Protein AF-X7YKQ8-F1 (afdb_monomer_lite)

Sequence (203 aa):
MLSGGPGSRNRGAPAHRHRRPPRLSRYSIAHAQTRAVDPTVAGRWSALPAPEPDSTLRAHHQAELLLNRHGVLTKGAAAAEGVPGGFATLYKVLTAFEDAGRCQRGYFVESLGGAQFAVASTVDRLRSYLDDVDPERPAYNAVVLAAADPANPYGAALPWPSVGDEGPPGRAVRRGVGRAGGRRTGVVCGARRAIAADFHRRP

Foldseek 3Di:
DDDDDDDDDDDDDDDDPDPDPDPPPPPPPPPPPPPPDDPVRVDDDDDDPDPDPDPVVVLLVVLVVQQVLAQKDAQLQQVVVVPVVGVVSNVVNLVVCCVVLQWPWDCWAPPLDDIIIHGPVSSVVSVVLVVPQDVVDFDWDKDKDWPPPSSDCDPRRHDDDDDDPPDDPDDDQDDDPDPDPDTRIDIDGDGSDTDDDDDPPDD

InterPro domains:
  IPR055367 Large helicase-related protein, winged-helix domain 4 [PF23234] (53-134)

pLDDT: mean 70.79, std 22.09, range [27.47, 96.94]

Structure (mmCIF, N/CA/C/O backbone):
data_AF-X7YKQ8-F1
#
_entry.id   AF-X7YKQ8-F1
#
loop_
_atom_site.group_PDB
_atom_site.id
_atom_site.type_symbol
_atom_site.label_atom_id
_atom_site.label_alt_id
_atom_site.label_comp_id
_atom_site.label_asym_id
_atom_site.label_entity_id
_atom_site.label_seq_id
_atom_site.pdbx_PDB_ins_code
_atom_site.Cartn_x
_atom_site.Cartn_y
_atom_site.Cartn_z
_atom_site.occupancy
_atom_site.B_iso_or_equiv
_atom_site.auth_seq_id
_atom_site.auth_comp_id
_atom_site.auth_asym_id
_atom_site.auth_atom_id
_atom_site.pdbx_PDB_model_num
ATOM 1 N N . MET A 1 1 ? -6.970 48.366 -88.648 1.00 35.78 1 MET A N 1
ATOM 2 C CA . MET A 1 1 ? -7.578 49.689 -88.405 1.00 35.78 1 MET A CA 1
ATOM 3 C C . MET A 1 1 ? -8.715 49.544 -87.399 1.00 35.78 1 MET A C 1
ATOM 5 O O . MET A 1 1 ? -9.540 48.666 -87.588 1.00 35.78 1 MET A O 1
ATOM 9 N N . LEU A 1 2 ? -8.704 50.416 -86.381 1.00 39.28 2 LEU A N 1
ATOM 10 C CA . LEU A 1 2 ? -9.848 51.028 -85.676 1.00 39.28 2 LEU A CA 1
ATOM 11 C C . LEU A 1 2 ? -10.758 50.173 -84.755 1.00 39.28 2 LEU A C 1
ATOM 13 O O . LEU A 1 2 ? -11.720 49.552 -85.181 1.00 39.28 2 LEU A O 1
ATOM 17 N N . SER A 1 3 ? -10.432 50.232 -83.455 1.00 41.06 3 SER A N 1
ATOM 18 C CA . SER A 1 3 ? -11.253 50.735 -82.326 1.00 41.06 3 SER A CA 1
ATOM 19 C C . SER A 1 3 ? -12.794 50.690 -82.366 1.00 41.06 3 SER A C 1
ATOM 21 O O . SER A 1 3 ? -13.410 51.274 -83.251 1.00 41.06 3 SER A O 1
ATOM 23 N N . GLY A 1 4 ? -13.395 50.227 -81.257 1.00 35.72 4 GLY A N 1
ATOM 24 C CA . GLY A 1 4 ? -14.756 50.604 -80.841 1.00 35.72 4 GLY A CA 1
ATOM 25 C C . GLY A 1 4 ? -15.298 49.806 -79.641 1.00 35.72 4 GLY A C 1
ATOM 26 O O . GLY A 1 4 ? -15.738 48.675 -79.808 1.00 35.72 4 GLY A O 1
ATOM 27 N N . GLY A 1 5 ? -15.288 50.388 -78.434 1.00 39.28 5 GLY A N 1
ATOM 28 C CA . GLY A 1 5 ? -16.267 50.059 -77.370 1.00 39.28 5 GLY A CA 1
ATOM 29 C C . GLY A 1 5 ? -17.489 50.997 -77.473 1.00 39.28 5 GLY A C 1
ATOM 30 O O . GLY A 1 5 ? -17.569 51.709 -78.474 1.00 39.28 5 GLY A O 1
ATOM 31 N N . PRO A 1 6 ? -18.375 51.160 -76.460 1.00 53.5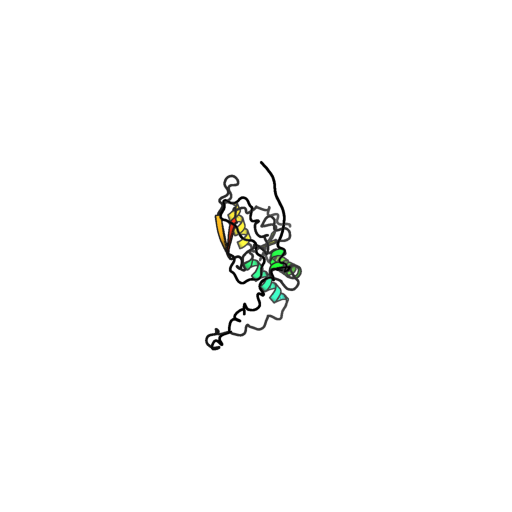9 6 PRO A N 1
ATOM 32 C CA . PRO A 1 6 ? -18.669 50.363 -75.257 1.00 53.59 6 PRO A CA 1
ATOM 33 C C . PRO A 1 6 ? -20.198 50.118 -75.019 1.00 53.59 6 PRO A C 1
ATOM 35 O O . PRO A 1 6 ? -21.051 50.667 -75.707 1.00 53.59 6 PRO A O 1
ATOM 38 N N . GLY A 1 7 ? -20.540 49.374 -73.952 1.00 38.16 7 GLY A N 1
ATOM 39 C CA . GLY A 1 7 ? -21.855 49.394 -73.267 1.00 38.16 7 GLY A CA 1
ATOM 40 C C . GLY A 1 7 ? -22.965 48.532 -73.895 1.00 38.16 7 GLY A C 1
ATOM 41 O O . GLY A 1 7 ? -23.006 48.308 -75.090 1.00 38.16 7 GLY A O 1
ATOM 42 N N . SER A 1 8 ? -23.944 47.979 -73.184 1.00 51.09 8 SER A N 1
ATOM 43 C CA . SER A 1 8 ? -24.262 47.882 -71.761 1.00 51.09 8 SER A CA 1
ATOM 44 C C . SER A 1 8 ? -25.188 46.660 -71.600 1.00 51.09 8 SER A C 1
ATOM 46 O O . SER A 1 8 ? -25.848 46.258 -72.563 1.00 51.09 8 SER A O 1
ATOM 48 N N . ARG A 1 9 ? -25.283 46.085 -70.396 1.00 51.47 9 ARG A N 1
ATOM 49 C CA . ARG A 1 9 ? -26.579 45.706 -69.801 1.00 51.47 9 ARG A CA 1
ATOM 50 C C . ARG A 1 9 ? -26.395 45.278 -68.350 1.00 51.47 9 ARG A C 1
ATOM 52 O O . ARG A 1 9 ? -25.907 44.198 -68.039 1.00 51.47 9 ARG A O 1
ATOM 59 N N . ASN A 1 10 ? -26.823 46.183 -67.485 1.00 53.06 10 ASN A N 1
ATOM 60 C CA . ASN A 1 10 ? -27.012 45.992 -66.061 1.00 53.06 10 ASN A CA 1
ATOM 61 C C . ASN A 1 10 ? -28.176 45.002 -65.836 1.00 53.06 10 ASN A C 1
ATOM 63 O O . ASN A 1 10 ? -29.254 45.188 -66.402 1.00 53.06 10 ASN A O 1
ATOM 67 N N . ARG A 1 11 ? -27.984 43.968 -65.012 1.00 52.56 11 ARG A N 1
ATOM 68 C CA . ARG A 1 11 ? -29.080 43.227 -64.366 1.00 52.56 11 ARG A CA 1
ATOM 69 C C . ARG A 1 11 ? -28.640 42.883 -62.949 1.00 52.56 11 ARG A C 1
ATOM 71 O O . ARG A 1 11 ? -27.651 42.186 -62.753 1.00 52.56 11 ARG A O 1
ATOM 78 N N . GLY A 1 12 ? -29.342 43.469 -61.988 1.00 44.84 12 GLY A N 1
ATOM 79 C CA . GLY A 1 12 ? -28.988 43.433 -60.580 1.00 44.84 12 GLY A CA 1
ATOM 80 C C . GLY A 1 12 ? -29.431 42.179 -59.824 1.00 44.84 12 GLY A C 1
ATOM 81 O O . GLY A 1 12 ? -30.322 41.453 -60.256 1.00 44.84 12 GLY A O 1
ATOM 82 N N . ALA A 1 13 ? -28.831 42.090 -58.631 1.00 51.34 13 ALA A N 1
ATOM 83 C CA . ALA A 1 13 ? -29.263 41.439 -57.386 1.00 51.34 13 ALA A CA 1
ATOM 84 C C . ALA A 1 13 ? -29.263 39.889 -57.314 1.00 51.34 13 ALA A C 1
ATOM 86 O O . ALA A 1 13 ? -29.480 39.235 -58.328 1.00 51.34 13 ALA A O 1
ATOM 87 N N . PRO A 1 14 ? -29.097 39.264 -56.118 1.00 48.84 14 PRO A N 1
ATOM 88 C CA . PRO A 1 14 ? -28.922 39.835 -54.780 1.00 48.84 14 PRO A CA 1
ATOM 89 C C . PRO A 1 14 ? -27.713 39.299 -53.973 1.00 48.84 14 PRO A C 1
ATOM 91 O O . PRO A 1 14 ? -26.975 38.391 -54.346 1.00 48.84 14 PRO A O 1
ATOM 94 N N . ALA A 1 15 ? -27.585 39.944 -52.819 1.00 52.06 15 ALA A N 1
ATOM 95 C CA . ALA A 1 15 ? -26.668 39.817 -51.703 1.00 52.06 15 ALA A CA 1
ATOM 96 C C . ALA A 1 15 ? -26.533 38.435 -51.017 1.00 52.06 15 ALA A C 1
ATOM 98 O O . ALA A 1 15 ? -27.449 37.619 -50.993 1.00 52.06 15 ALA A O 1
ATOM 99 N N . HIS A 1 16 ? -25.379 38.273 -50.353 1.00 56.31 16 HIS A N 1
ATOM 100 C CA . HIS A 1 16 ? -25.125 37.470 -49.148 1.00 56.31 16 HIS A CA 1
ATOM 101 C C . HIS A 1 16 ? -25.719 36.052 -49.089 1.00 56.31 16 HIS A C 1
ATOM 103 O O . HIS A 1 16 ? -26.761 35.805 -48.484 1.00 56.31 16 HIS A O 1
ATOM 109 N N . ARG A 1 17 ? -24.946 35.057 -49.543 1.00 52.38 17 ARG A N 1
ATOM 110 C CA . ARG A 1 17 ? -25.162 33.660 -49.138 1.00 52.38 17 ARG A CA 1
ATOM 111 C C . ARG A 1 17 ? -24.353 33.354 -47.876 1.00 52.38 17 ARG A C 1
ATOM 113 O O . ARG A 1 17 ? -23.301 32.723 -47.937 1.00 52.38 17 ARG A O 1
ATOM 120 N N . HIS A 1 18 ? -24.849 33.798 -46.719 1.00 62.59 18 HIS A N 1
ATOM 121 C CA . HIS A 1 18 ? -24.374 33.286 -45.432 1.00 62.59 18 HIS A CA 1
ATOM 122 C C . HIS A 1 18 ? -24.611 31.770 -45.396 1.00 62.59 18 HIS A C 1
ATOM 124 O O . HIS A 1 18 ? -25.751 31.305 -45.334 1.00 62.59 18 HIS A O 1
ATOM 130 N N . ARG A 1 19 ? -23.530 30.984 -45.450 1.00 60.62 19 ARG A N 1
ATOM 131 C CA . ARG A 1 19 ? -23.579 29.547 -45.166 1.00 60.62 19 ARG A CA 1
ATOM 132 C C . ARG A 1 19 ? -23.951 29.375 -43.698 1.00 60.62 19 ARG A C 1
ATOM 134 O O . ARG A 1 19 ? -23.121 29.529 -42.809 1.00 60.62 19 ARG A O 1
ATOM 141 N N . ARG A 1 20 ? -25.224 29.086 -43.448 1.00 62.28 20 ARG A N 1
ATOM 142 C CA . ARG A 1 20 ? -25.717 28.722 -42.122 1.00 62.28 20 ARG A CA 1
ATOM 143 C C . ARG A 1 20 ? -25.137 27.345 -41.763 1.00 62.28 20 ARG A C 1
ATOM 145 O O . ARG A 1 20 ? -25.277 26.431 -42.579 1.00 62.28 20 ARG A O 1
ATOM 152 N N . PRO A 1 21 ? -24.491 27.169 -40.598 1.00 61.88 21 PRO A N 1
ATOM 153 C CA . PRO A 1 21 ? -23.992 25.861 -40.196 1.00 61.88 21 PRO A CA 1
ATOM 154 C C . PRO A 1 21 ? -25.164 24.875 -40.047 1.00 61.88 21 PRO A C 1
ATOM 156 O O . PRO A 1 21 ? -26.260 25.283 -39.638 1.00 61.88 21 PRO A O 1
ATOM 159 N N . PRO A 1 22 ? -24.973 23.592 -40.404 1.00 61.00 22 PRO A N 1
ATOM 160 C CA . PRO A 1 22 ? -26.030 22.596 -40.327 1.00 61.00 22 PRO A CA 1
ATOM 161 C C . PRO A 1 22 ? -26.495 22.446 -38.876 1.00 61.00 22 PRO A C 1
ATOM 163 O O . PRO A 1 22 ? -25.702 22.216 -37.965 1.00 61.00 22 PRO A O 1
ATOM 166 N N . ARG A 1 23 ? -27.805 22.588 -38.649 1.00 61.34 23 ARG A N 1
ATOM 167 C CA . ARG A 1 23 ? -28.415 22.346 -37.339 1.00 61.34 23 ARG A CA 1
ATOM 168 C C . ARG A 1 23 ? -28.378 20.844 -37.053 1.00 61.34 23 ARG A C 1
ATOM 170 O O . ARG A 1 23 ? -29.202 20.102 -37.583 1.00 61.34 23 ARG A O 1
ATOM 177 N N . LEU A 1 24 ? -27.469 20.410 -36.182 1.00 61.72 24 LEU A N 1
ATOM 178 C CA . LEU A 1 24 ? -27.440 19.066 -35.589 1.00 61.72 24 LEU A CA 1
ATOM 179 C C . LEU A 1 24 ? -28.599 18.892 -34.586 1.00 61.72 24 LEU A C 1
ATOM 181 O O . LEU A 1 24 ? -28.389 18.651 -33.407 1.00 61.72 24 LEU A O 1
ATOM 185 N N . SER A 1 25 ? -29.843 19.069 -35.034 1.00 59.59 25 SER A N 1
ATOM 186 C CA . SER A 1 25 ? -31.029 19.021 -34.165 1.00 59.59 25 SER A CA 1
ATOM 187 C C . SER A 1 25 ? -31.706 17.646 -34.135 1.00 59.59 25 SER A C 1
ATOM 189 O O . SER A 1 25 ? -32.737 17.503 -33.484 1.00 59.59 25 SER A O 1
ATOM 191 N N . ARG A 1 26 ? -31.190 16.641 -34.856 1.00 57.75 26 ARG A N 1
ATOM 192 C CA . ARG A 1 26 ? -31.836 15.319 -34.964 1.00 57.75 26 ARG A CA 1
ATOM 193 C C . ARG A 1 26 ? -30.873 14.132 -34.941 1.00 57.75 26 ARG A C 1
ATOM 195 O O . ARG A 1 26 ? -31.155 13.104 -35.538 1.00 57.75 26 ARG A O 1
ATOM 202 N N . TYR A 1 27 ? -29.773 14.237 -34.203 1.00 53.88 27 TYR A N 1
ATOM 203 C CA . TYR A 1 27 ? -29.231 13.028 -33.588 1.00 53.88 27 TYR A CA 1
ATOM 204 C C . TYR A 1 27 ? -29.980 12.837 -32.273 1.00 53.88 27 TYR A C 1
ATOM 206 O O . TYR A 1 27 ? -29.561 13.328 -31.228 1.00 53.88 27 TYR A O 1
ATOM 214 N N . SER A 1 28 ? -31.135 12.168 -32.333 1.00 62.72 28 SER A N 1
ATOM 215 C CA . SER A 1 28 ? -31.664 11.532 -31.134 1.00 62.72 28 SER A CA 1
ATOM 216 C C . SER A 1 28 ? -30.630 10.489 -30.740 1.00 62.72 28 SER A C 1
ATOM 218 O O . SER A 1 28 ? -30.487 9.469 -31.417 1.00 62.72 28 SER A O 1
ATOM 220 N N . ILE A 1 29 ? -29.865 10.758 -29.684 1.00 61.62 29 ILE A N 1
ATOM 221 C CA . ILE A 1 29 ? -29.160 9.696 -28.979 1.00 61.62 29 ILE A CA 1
ATOM 222 C C . ILE A 1 29 ? -30.268 8.728 -28.596 1.00 61.62 29 ILE A C 1
ATOM 224 O O . ILE A 1 29 ? -31.123 9.083 -27.781 1.00 61.62 29 ILE A O 1
ATOM 228 N N . ALA A 1 30 ? -30.312 7.568 -29.256 1.00 63.28 30 ALA A N 1
ATOM 229 C CA . ALA A 1 30 ? -31.160 6.477 -28.830 1.00 63.28 30 ALA A CA 1
ATOM 230 C C . ALA A 1 30 ? -30.821 6.274 -27.356 1.00 63.28 30 ALA A C 1
ATOM 232 O O . ALA A 1 30 ? -29.722 5.829 -27.022 1.00 63.28 30 ALA A O 1
ATOM 233 N N . HIS A 1 31 ? -31.708 6.727 -26.470 1.00 61.06 31 HIS A N 1
ATOM 234 C CA . HIS A 1 31 ? -31.600 6.363 -25.075 1.00 61.06 31 HIS A CA 1
ATOM 235 C C . HIS A 1 31 ? -31.614 4.848 -25.090 1.00 61.06 31 HIS A C 1
ATOM 237 O O . HIS A 1 31 ? -32.515 4.258 -25.693 1.00 61.06 31 HIS A O 1
ATOM 243 N N . ALA A 1 32 ? -30.572 4.239 -24.524 1.00 62.78 32 ALA A N 1
ATOM 244 C CA . ALA A 1 32 ? -30.565 2.810 -24.307 1.00 62.78 32 ALA A CA 1
ATOM 245 C C . ALA A 1 32 ? -31.875 2.503 -23.586 1.00 62.78 32 ALA A C 1
ATOM 247 O O . ALA A 1 32 ? -32.081 2.934 -22.453 1.00 62.78 32 ALA A O 1
ATOM 248 N N . GLN A 1 33 ? -32.807 1.875 -24.298 1.00 62.97 33 GLN A N 1
ATOM 249 C CA . GLN A 1 33 ? -34.041 1.425 -23.696 1.00 62.97 33 GLN A CA 1
ATOM 250 C C . GLN A 1 33 ? -33.585 0.367 -22.705 1.00 62.97 33 GLN A C 1
ATOM 252 O O . GLN A 1 33 ? -33.122 -0.697 -23.118 1.00 62.97 33 GLN A O 1
ATOM 257 N N . THR A 1 34 ? -33.598 0.702 -21.415 1.00 64.06 34 THR A N 1
ATOM 258 C CA . THR A 1 34 ? -33.315 -0.252 -20.351 1.00 64.06 34 THR A CA 1
ATOM 259 C C . THR A 1 34 ? -34.368 -1.334 -20.486 1.00 64.06 34 THR A C 1
ATOM 261 O O . THR A 1 34 ? -35.510 -1.164 -20.063 1.00 64.06 34 THR A O 1
ATOM 264 N N . ARG A 1 35 ? -34.021 -2.419 -21.181 1.00 64.75 35 ARG A N 1
ATOM 265 C CA . ARG A 1 35 ? -34.888 -3.580 -21.284 1.00 64.75 35 ARG A CA 1
ATOM 266 C C . ARG A 1 35 ? -35.077 -4.044 -19.850 1.00 64.75 35 ARG A C 1
ATOM 268 O O . ARG A 1 35 ? -34.083 -4.318 -19.182 1.00 64.75 35 ARG A O 1
ATOM 275 N N . ALA A 1 36 ? -36.314 -4.048 -19.366 1.00 67.56 36 ALA A N 1
ATOM 276 C CA . ALA A 1 36 ? -36.618 -4.627 -18.070 1.00 67.56 36 ALA A CA 1
ATOM 277 C C . ALA A 1 36 ? -36.194 -6.098 -18.144 1.00 67.56 36 ALA A C 1
ATOM 279 O O . ALA A 1 36 ? -36.805 -6.899 -18.851 1.00 67.56 36 ALA A O 1
ATOM 280 N N . VAL A 1 37 ? -35.057 -6.407 -17.530 1.00 69.81 37 VAL A N 1
ATOM 281 C CA . VAL A 1 37 ? -34.573 -7.772 -17.389 1.00 69.81 37 VAL A CA 1
ATOM 282 C C . VAL A 1 37 ? -35.334 -8.349 -16.209 1.00 69.81 37 VAL A C 1
ATOM 284 O O . VAL A 1 37 ? -35.457 -7.683 -15.180 1.00 69.81 37 VAL A O 1
ATOM 287 N N . ASP A 1 38 ? -35.871 -9.555 -16.373 1.00 67.94 38 ASP A N 1
ATOM 288 C CA . ASP A 1 38 ? -36.478 -10.295 -15.272 1.00 67.94 38 ASP A CA 1
ATOM 289 C C . ASP A 1 38 ? -35.510 -10.258 -14.069 1.00 67.94 38 ASP A C 1
ATOM 291 O O . ASP A 1 38 ? -34.323 -10.553 -14.248 1.00 67.94 38 ASP A O 1
ATOM 295 N N . PRO A 1 39 ? -35.944 -9.851 -12.862 1.00 65.75 39 PRO A N 1
ATOM 296 C CA . PRO A 1 39 ? -35.063 -9.752 -11.699 1.00 65.75 39 PRO A CA 1
ATOM 297 C C . PRO A 1 39 ? -34.376 -11.085 -11.361 1.00 65.75 39 PRO A C 1
ATOM 299 O O . PRO A 1 39 ? -33.321 -11.083 -10.732 1.00 65.75 39 PRO A O 1
ATOM 302 N N . THR A 1 40 ? -34.914 -12.217 -11.829 1.00 68.19 40 THR A N 1
ATOM 303 C CA . THR A 1 40 ? -34.265 -13.533 -11.735 1.00 68.19 40 THR A CA 1
ATOM 304 C C . THR A 1 40 ? -33.085 -13.708 -12.705 1.00 68.19 40 THR A C 1
ATOM 306 O O . THR A 1 40 ? -32.174 -14.485 -12.422 1.00 68.19 40 THR A O 1
ATOM 309 N N . VAL A 1 41 ? -33.055 -12.949 -13.807 1.00 67.75 41 VAL A N 1
ATOM 310 C CA . VAL A 1 41 ? -31.990 -12.909 -14.829 1.00 67.75 41 VAL A CA 1
ATOM 311 C C . VAL A 1 41 ? -30.973 -11.783 -14.556 1.00 67.75 41 VAL A C 1
ATOM 313 O O . VAL A 1 41 ? -29.840 -11.851 -15.026 1.00 67.75 41 VAL A O 1
ATOM 316 N N . ALA A 1 42 ? -31.315 -10.784 -13.731 1.00 66.38 42 ALA A N 1
ATOM 317 C CA . ALA A 1 42 ? -30.442 -9.662 -13.344 1.00 66.38 42 ALA A CA 1
ATOM 318 C C . ALA A 1 42 ? -29.274 -10.033 -12.391 1.00 66.38 42 ALA A C 1
ATOM 320 O O . ALA A 1 42 ? -28.531 -9.154 -11.946 1.00 66.38 42 ALA A O 1
ATOM 321 N N . GLY A 1 43 ? -29.086 -11.325 -12.102 1.00 69.88 43 GLY A N 1
ATOM 322 C CA . GLY A 1 43 ? -28.121 -11.837 -11.130 1.00 69.88 43 GLY A CA 1
ATOM 323 C C . GLY A 1 43 ? -28.690 -11.853 -9.708 1.00 69.88 43 GLY A C 1
ATOM 324 O O . GLY A 1 43 ? -29.515 -11.023 -9.335 1.00 69.88 43 GLY A O 1
ATOM 325 N N . ARG A 1 44 ? -28.267 -12.823 -8.891 1.00 78.62 44 ARG A N 1
ATOM 326 C CA . ARG A 1 44 ? -28.654 -12.894 -7.475 1.00 78.62 44 ARG A CA 1
ATOM 327 C C . ARG A 1 44 ? -27.794 -11.912 -6.685 1.00 78.62 44 ARG A C 1
ATOM 329 O O . ARG A 1 44 ? -26.665 -12.230 -6.326 1.00 78.62 44 ARG A O 1
ATOM 336 N N . TRP A 1 45 ? -28.320 -10.720 -6.442 1.00 80.38 45 TRP A N 1
ATOM 337 C CA . TRP A 1 45 ? -27.700 -9.751 -5.544 1.00 80.38 45 TRP A CA 1
ATOM 338 C C . TRP A 1 45 ? -28.034 -10.133 -4.104 1.00 80.38 45 TRP A C 1
ATOM 340 O O . TRP A 1 45 ? -29.204 -10.230 -3.740 1.00 80.38 45 TRP A O 1
ATOM 350 N N . SER A 1 46 ? -27.016 -10.370 -3.284 1.00 83.88 46 SER A N 1
ATOM 351 C CA . SER A 1 46 ? -27.168 -10.505 -1.836 1.00 83.88 46 SER A CA 1
ATOM 352 C C . SER A 1 46 ? -26.757 -9.207 -1.157 1.00 83.88 46 SER A C 1
ATOM 354 O O . SER A 1 46 ? -25.807 -8.550 -1.589 1.00 83.88 46 SER A O 1
ATOM 356 N N . ALA A 1 47 ? -27.440 -8.853 -0.070 1.00 90.00 47 ALA A N 1
ATOM 357 C CA . ALA A 1 47 ? -26.983 -7.771 0.789 1.00 90.00 47 ALA A CA 1
ATOM 358 C C . ALA A 1 47 ? -25.589 -8.106 1.345 1.00 90.00 47 ALA A C 1
ATOM 360 O O . ALA A 1 47 ? -25.334 -9.241 1.754 1.00 90.00 47 ALA A O 1
ATOM 361 N N . LEU A 1 48 ? -24.690 -7.121 1.340 1.00 91.69 48 LEU A N 1
ATOM 362 C CA . LEU A 1 48 ? -23.410 -7.249 2.027 1.00 91.69 48 LEU A CA 1
ATOM 363 C C . LEU A 1 48 ? -23.636 -7.209 3.547 1.00 91.69 48 LEU A C 1
ATOM 365 O O . LEU A 1 48 ? -24.597 -6.575 3.998 1.00 91.69 48 LEU A O 1
ATOM 369 N N . PRO A 1 49 ? -22.763 -7.854 4.341 1.00 91.88 49 PRO A N 1
ATOM 370 C CA . PRO A 1 49 ? -22.774 -7.704 5.790 1.00 91.88 49 PRO A CA 1
ATOM 371 C C . PRO A 1 49 ? -22.719 -6.232 6.207 1.00 91.88 49 PRO A C 1
ATOM 373 O O . PRO A 1 49 ? -22.181 -5.386 5.484 1.00 91.88 49 PRO A O 1
ATOM 376 N N . ALA A 1 50 ? -23.258 -5.932 7.390 1.00 93.00 50 ALA A N 1
ATOM 377 C CA . ALA A 1 50 ? -23.139 -4.599 7.961 1.00 93.00 50 ALA A CA 1
ATOM 378 C C . ALA A 1 50 ? -21.651 -4.212 8.085 1.00 93.00 50 ALA A C 1
ATOM 380 O O . ALA A 1 50 ? -20.827 -5.065 8.428 1.00 93.00 50 ALA A O 1
ATOM 381 N N . PRO A 1 51 ? -21.288 -2.952 7.793 1.00 89.12 51 PRO A N 1
ATOM 382 C CA . PRO A 1 51 ? -19.909 -2.505 7.910 1.00 89.12 51 PRO A CA 1
ATOM 383 C C . PRO A 1 51 ? -19.439 -2.598 9.365 1.00 89.12 51 PRO A C 1
ATOM 385 O O . PRO A 1 51 ? -20.173 -2.229 10.281 1.00 89.12 51 PRO A O 1
ATOM 388 N N . GLU A 1 52 ? -18.200 -3.050 9.557 1.00 93.06 52 GLU A N 1
ATOM 389 C CA . GLU A 1 52 ? -17.555 -3.148 10.871 1.00 93.06 52 GLU A CA 1
ATOM 390 C C . GLU A 1 52 ? -17.616 -1.793 11.599 1.00 93.06 52 GLU A C 1
ATOM 392 O O . GLU A 1 52 ? -17.127 -0.813 11.030 1.00 93.06 52 GLU A O 1
ATOM 397 N N . PRO A 1 53 ? -18.214 -1.675 12.802 1.00 91.50 53 PRO A N 1
ATOM 398 C CA . PRO A 1 53 ? -18.353 -0.396 13.496 1.00 91.50 53 PRO A CA 1
ATOM 399 C C . PRO A 1 53 ? -17.035 0.144 14.064 1.00 91.50 53 PRO A C 1
ATOM 401 O O . PRO A 1 53 ? -16.850 1.369 14.045 1.00 91.50 53 PRO A O 1
ATOM 404 N N . ASP A 1 54 ? -16.109 -0.714 14.512 1.00 92.75 54 ASP A N 1
ATOM 405 C CA . ASP A 1 54 ? -14.855 -0.258 15.116 1.00 92.75 54 ASP A CA 1
ATOM 406 C C . ASP A 1 54 ? -13.899 0.322 14.063 1.00 92.75 54 ASP A C 1
ATOM 408 O O . ASP A 1 54 ? -13.402 -0.349 13.155 1.00 92.75 54 ASP A O 1
ATOM 412 N N . SER A 1 55 ? -13.597 1.611 14.215 1.00 89.19 55 SER A N 1
ATOM 413 C CA . SER A 1 55 ? -12.652 2.327 13.360 1.00 89.19 55 SER A CA 1
ATOM 414 C C . SER A 1 55 ? -11.241 1.734 13.367 1.00 89.19 55 SER A C 1
ATOM 416 O O . SER A 1 55 ? -10.557 1.812 12.346 1.00 89.19 55 SER A O 1
ATOM 418 N N . THR A 1 56 ? -10.821 1.127 14.478 1.00 90.62 56 THR A N 1
ATOM 419 C CA . THR A 1 56 ? -9.482 0.556 14.642 1.00 90.62 56 THR A CA 1
ATOM 420 C C . THR A 1 56 ? -9.355 -0.732 13.843 1.00 90.62 56 THR A C 1
ATOM 422 O O . THR A 1 56 ? -8.439 -0.852 13.028 1.00 90.62 56 THR A O 1
ATOM 425 N N . LEU A 1 57 ? -10.314 -1.653 13.998 1.00 93.00 57 LEU A N 1
ATOM 426 C CA . LEU A 1 57 ? -10.390 -2.879 13.198 1.00 93.00 57 LEU A CA 1
ATOM 427 C C . LEU A 1 57 ? -10.520 -2.566 11.705 1.00 93.00 57 LEU A C 1
ATOM 429 O O . LEU A 1 57 ? -9.798 -3.140 10.890 1.00 93.00 57 LEU A O 1
ATOM 433 N N . ARG A 1 58 ? -11.355 -1.586 11.331 1.00 92.38 58 ARG A N 1
ATOM 434 C CA . ARG A 1 58 ? -11.435 -1.130 9.933 1.00 92.38 58 ARG A CA 1
ATOM 435 C C . ARG A 1 58 ? -10.087 -0.644 9.406 1.00 92.38 58 ARG A C 1
ATOM 437 O O . ARG A 1 58 ? -9.694 -1.034 8.311 1.00 92.38 58 ARG A O 1
ATOM 444 N N . ALA A 1 59 ? -9.379 0.202 10.155 1.00 92.25 59 ALA A N 1
ATOM 445 C CA . ALA A 1 59 ? -8.081 0.726 9.731 1.00 92.25 59 ALA A CA 1
ATOM 446 C C . ALA A 1 59 ? -7.017 -0.380 9.629 1.00 92.25 59 ALA A C 1
ATOM 448 O O . ALA A 1 59 ? -6.208 -0.359 8.702 1.00 92.25 59 ALA A O 1
ATOM 449 N N . HIS A 1 60 ? -7.057 -1.362 10.534 1.00 94.31 60 HIS A N 1
ATOM 450 C CA . HIS A 1 60 ? -6.211 -2.553 10.503 1.00 94.31 60 HIS A CA 1
ATOM 451 C C . HIS A 1 60 ? -6.420 -3.361 9.217 1.00 94.31 60 HIS A C 1
ATOM 453 O O . HIS A 1 60 ? -5.475 -3.560 8.453 1.00 94.31 60 HIS A O 1
ATOM 459 N N . HIS A 1 61 ? -7.664 -3.750 8.930 1.00 94.62 61 HIS A N 1
ATOM 460 C CA . HIS A 1 61 ? -8.001 -4.498 7.717 1.00 94.62 61 HIS A CA 1
ATOM 461 C C . HIS A 1 61 ? -7.718 -3.702 6.441 1.00 94.62 61 HIS A C 1
ATOM 463 O O . HIS A 1 61 ? -7.234 -4.258 5.456 1.00 94.62 61 HIS A O 1
ATOM 469 N N . GLN A 1 62 ? -7.955 -2.387 6.458 1.00 94.19 62 GLN A N 1
ATOM 470 C CA . GLN A 1 62 ? -7.621 -1.519 5.332 1.00 94.19 62 GLN A CA 1
ATOM 471 C C . GLN A 1 62 ? -6.109 -1.509 5.068 1.00 94.19 62 GLN A C 1
ATOM 473 O O . GLN A 1 62 ? -5.695 -1.595 3.914 1.00 94.19 62 GLN A O 1
ATOM 478 N N . ALA A 1 63 ? -5.277 -1.421 6.111 1.00 95.19 63 ALA A N 1
ATOM 479 C CA . ALA A 1 63 ? -3.823 -1.446 5.969 1.00 95.19 63 ALA A CA 1
ATOM 480 C C . ALA A 1 63 ? -3.332 -2.778 5.378 1.00 95.19 63 ALA A C 1
ATOM 482 O O . ALA A 1 63 ? -2.534 -2.770 4.441 1.00 95.19 63 ALA A O 1
ATOM 483 N N . GLU A 1 64 ? -3.848 -3.909 5.868 1.00 94.88 64 GLU A N 1
ATOM 484 C CA . GLU A 1 64 ? -3.534 -5.239 5.329 1.00 94.88 64 GLU A CA 1
ATOM 485 C C . GLU A 1 64 ? -3.924 -5.373 3.856 1.00 94.88 64 GLU A C 1
ATOM 487 O O . GLU A 1 64 ? -3.120 -5.815 3.033 1.00 94.88 64 GLU A O 1
ATOM 492 N N . LEU A 1 65 ? -5.145 -4.959 3.506 1.00 94.19 65 LEU A N 1
ATOM 493 C CA . LEU A 1 65 ? -5.643 -5.011 2.135 1.00 94.19 65 LEU A CA 1
ATOM 494 C C . LEU A 1 65 ? -4.753 -4.190 1.201 1.00 94.19 65 LEU A C 1
ATOM 496 O O . LEU A 1 65 ? -4.383 -4.662 0.126 1.00 94.19 65 LEU A O 1
ATOM 500 N N . LEU A 1 66 ? -4.377 -2.978 1.613 1.00 93.25 66 LEU A N 1
ATOM 501 C CA . LEU A 1 66 ? -3.547 -2.093 0.801 1.00 93.25 66 LEU A CA 1
ATOM 502 C C . LEU A 1 66 ? -2.112 -2.602 0.649 1.00 93.25 66 LEU A C 1
ATOM 504 O O . LEU A 1 66 ? -1.562 -2.502 -0.447 1.00 93.25 66 LEU A O 1
ATOM 508 N N . LEU A 1 67 ? -1.521 -3.180 1.697 1.00 93.88 67 LEU A N 1
ATOM 509 C CA . LEU A 1 67 ? -0.209 -3.828 1.608 1.00 93.88 67 LEU A CA 1
ATOM 510 C C . LEU A 1 67 ? -0.239 -5.010 0.632 1.00 93.88 67 LEU A C 1
ATOM 512 O O . LEU A 1 67 ? 0.626 -5.104 -0.233 1.00 93.88 67 LEU A O 1
ATOM 516 N N . ASN A 1 68 ? -1.264 -5.862 0.709 1.00 92.50 68 ASN A N 1
ATOM 517 C CA . ASN A 1 68 ? -1.410 -7.004 -0.195 1.00 92.50 68 ASN A CA 1
ATOM 518 C C . ASN A 1 68 ? -1.675 -6.581 -1.645 1.00 92.50 68 ASN A C 1
ATOM 520 O O . ASN A 1 68 ? -1.220 -7.245 -2.573 1.00 92.50 68 ASN A O 1
ATOM 524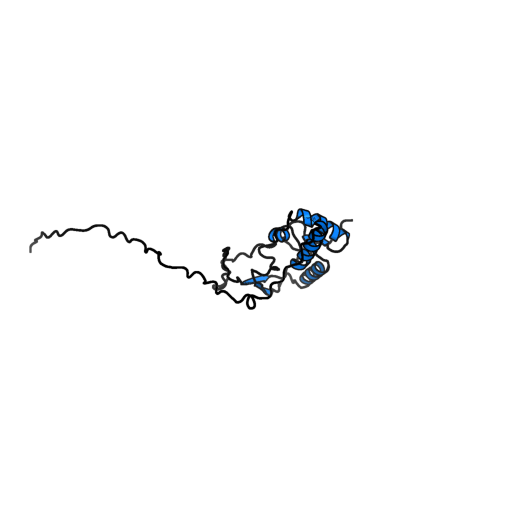 N N . ARG A 1 69 ? -2.408 -5.481 -1.850 1.00 91.19 69 ARG A N 1
ATOM 525 C CA . ARG A 1 69 ? -2.762 -4.995 -3.188 1.00 91.19 69 ARG A CA 1
ATOM 526 C C . ARG A 1 69 ? -1.610 -4.280 -3.887 1.00 91.19 69 ARG A C 1
ATOM 528 O O . ARG A 1 69 ? -1.384 -4.516 -5.069 1.00 91.19 69 ARG A O 1
ATOM 535 N N . HIS A 1 70 ? -0.922 -3.385 -3.180 1.00 90.44 70 HIS A N 1
ATOM 536 C CA . HIS A 1 70 ? 0.127 -2.540 -3.764 1.00 90.44 70 HIS A CA 1
ATOM 537 C C . HIS A 1 70 ? 1.524 -3.148 -3.638 1.00 90.44 70 HIS A C 1
ATOM 539 O O . HIS A 1 70 ? 2.431 -2.743 -4.361 1.00 90.44 70 HIS A O 1
ATOM 545 N N . GLY A 1 71 ? 1.726 -4.090 -2.711 1.00 92.56 71 GLY A N 1
ATOM 546 C CA . GLY A 1 71 ? 3.036 -4.619 -2.325 1.00 92.56 71 GLY A CA 1
ATOM 547 C C . GLY A 1 71 ? 3.859 -3.602 -1.528 1.00 92.56 71 GLY A C 1
ATOM 548 O O . GLY A 1 71 ? 4.248 -3.863 -0.391 1.00 92.56 71 GLY A O 1
ATOM 549 N N . VAL A 1 72 ? 4.086 -2.423 -2.114 1.00 93.75 72 VAL A N 1
ATOM 550 C CA . VAL A 1 72 ? 4.728 -1.265 -1.485 1.00 93.75 72 VAL A CA 1
ATOM 551 C C . VAL A 1 72 ? 3.697 -0.154 -1.307 1.00 93.75 72 VAL A C 1
ATOM 553 O O . VAL A 1 72 ? 3.262 0.490 -2.263 1.00 93.75 72 VAL A O 1
ATOM 556 N N . LEU A 1 73 ? 3.308 0.092 -0.061 1.00 93.81 73 LEU A N 1
ATOM 557 C CA . LEU A 1 73 ? 2.337 1.112 0.297 1.00 93.81 73 LEU A CA 1
ATOM 558 C C . LEU A 1 73 ? 3.023 2.462 0.526 1.00 93.81 73 LEU A C 1
ATOM 560 O O . LEU A 1 73 ? 3.924 2.594 1.354 1.00 93.81 73 LEU A O 1
ATOM 564 N N . THR A 1 74 ? 2.546 3.480 -0.187 1.00 92.75 74 THR A N 1
ATOM 565 C CA . THR A 1 74 ? 3.019 4.869 -0.104 1.00 92.75 74 THR A CA 1
ATOM 566 C C . THR A 1 74 ? 1.851 5.831 0.109 1.00 92.75 74 THR A C 1
ATOM 568 O O . THR A 1 74 ? 0.683 5.477 -0.083 1.00 92.75 74 THR A O 1
ATOM 571 N N . LYS A 1 75 ? 2.151 7.094 0.445 1.00 91.50 75 LYS A N 1
ATOM 572 C CA . LYS A 1 75 ? 1.132 8.153 0.551 1.00 91.50 75 LYS A CA 1
ATOM 573 C C . LYS A 1 75 ? 0.325 8.325 -0.744 1.00 91.50 75 LYS A C 1
ATOM 575 O O . LYS A 1 75 ? -0.883 8.530 -0.669 1.00 91.50 75 LYS A O 1
ATOM 580 N N .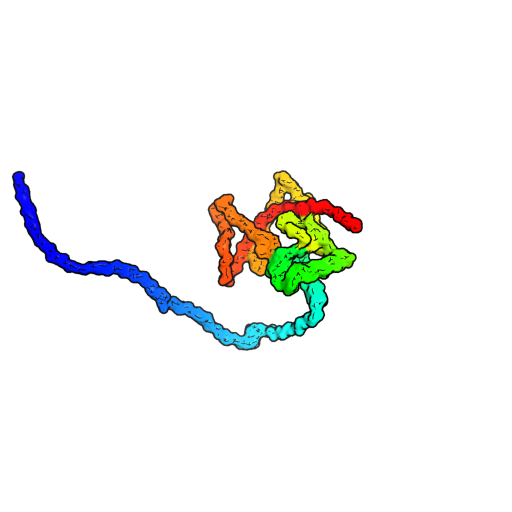 GLY A 1 76 ? 0.977 8.250 -1.909 1.00 88.94 76 GLY A N 1
ATOM 581 C CA . GLY A 1 76 ? 0.317 8.380 -3.215 1.00 88.94 76 GLY A CA 1
ATOM 582 C C . GLY A 1 76 ? -0.665 7.240 -3.482 1.00 88.94 76 GLY A C 1
ATOM 583 O O . GLY A 1 76 ? -1.823 7.491 -3.810 1.00 88.94 76 GLY A O 1
ATOM 584 N N . ALA A 1 77 ? -0.243 5.999 -3.215 1.00 88.19 77 ALA A N 1
ATOM 585 C CA . ALA A 1 77 ? -1.106 4.824 -3.321 1.00 88.19 77 ALA A CA 1
ATOM 586 C C . ALA A 1 77 ? -2.335 4.929 -2.401 1.00 88.19 77 ALA A C 1
ATOM 588 O O . ALA A 1 77 ? -3.458 4.725 -2.850 1.00 88.19 77 ALA A O 1
ATOM 589 N N . ALA A 1 78 ? -2.150 5.337 -1.140 1.00 90.69 78 ALA A N 1
ATOM 590 C CA . ALA A 1 78 ? -3.262 5.532 -0.207 1.00 90.69 78 ALA A CA 1
ATOM 591 C C . ALA A 1 78 ? -4.208 6.681 -0.613 1.00 90.69 78 ALA A C 1
ATOM 593 O O . ALA A 1 78 ? -5.410 6.612 -0.360 1.00 90.69 78 ALA A O 1
ATOM 594 N N . ALA A 1 79 ? -3.686 7.738 -1.244 1.00 89.38 79 ALA A N 1
ATOM 595 C CA . ALA A 1 79 ? -4.500 8.843 -1.746 1.00 89.38 79 ALA A CA 1
ATOM 596 C C . ALA A 1 79 ? -5.371 8.423 -2.940 1.00 89.38 79 ALA A C 1
ATOM 598 O O . ALA A 1 79 ? -6.535 8.812 -3.004 1.00 89.38 79 ALA A O 1
ATOM 599 N N . ALA A 1 80 ? -4.839 7.598 -3.848 1.00 86.94 80 ALA A N 1
ATOM 600 C CA . ALA A 1 80 ? -5.578 7.082 -5.003 1.00 86.94 80 ALA A CA 1
ATOM 601 C C . ALA A 1 80 ? -6.783 6.207 -4.606 1.00 86.94 80 ALA A C 1
ATOM 603 O O . ALA A 1 80 ? -7.775 6.156 -5.327 1.00 86.94 80 ALA A O 1
ATOM 604 N N . GLU A 1 81 ? -6.710 5.561 -3.443 1.00 88.56 81 GLU A N 1
ATOM 605 C CA . GLU A 1 81 ? -7.780 4.728 -2.872 1.00 88.56 81 GLU A CA 1
ATOM 606 C C . GLU A 1 81 ? -8.872 5.535 -2.171 1.00 88.56 81 GLU A C 1
ATOM 608 O O . GLU A 1 81 ? -9.930 5.001 -1.851 1.00 88.56 81 GLU A O 1
ATOM 613 N N . GLY A 1 82 ? -8.616 6.815 -1.884 1.00 89.19 82 GLY A N 1
ATOM 614 C CA . GLY A 1 82 ? -9.555 7.654 -1.145 1.00 89.19 82 GLY A CA 1
ATOM 615 C C . GLY A 1 82 ? -9.770 7.199 0.301 1.00 89.19 82 GLY A C 1
ATOM 616 O O . GLY A 1 82 ? -10.888 7.282 0.806 1.00 89.19 82 GLY A O 1
ATOM 617 N N . VAL A 1 83 ? -8.720 6.712 0.976 1.00 89.25 83 VAL A N 1
ATOM 618 C CA . VAL A 1 83 ? -8.822 6.228 2.364 1.00 89.25 83 VAL A CA 1
ATOM 619 C C . VAL A 1 83 ? -9.348 7.341 3.286 1.00 89.25 83 VAL A C 1
ATOM 621 O O . VAL A 1 83 ? -8.760 8.428 3.316 1.00 89.25 83 VAL A O 1
ATOM 624 N N . PRO A 1 84 ? -10.409 7.097 4.080 1.00 85.12 84 PRO A N 1
ATOM 625 C CA . PRO A 1 84 ? -10.927 8.077 5.033 1.00 85.12 84 PRO A CA 1
ATOM 626 C C . PRO A 1 84 ? -9.864 8.529 6.048 1.00 85.12 84 PRO A C 1
ATOM 628 O O . PRO A 1 84 ? -9.186 7.713 6.669 1.00 85.12 84 PRO A O 1
ATOM 631 N N . GLY A 1 85 ? -9.697 9.845 6.213 1.00 85.75 85 GLY A N 1
ATOM 632 C CA . GLY A 1 85 ? -8.624 10.425 7.042 1.00 85.75 85 GLY A CA 1
ATOM 633 C C . GLY A 1 85 ? -7.222 10.357 6.411 1.00 85.75 85 GLY A C 1
ATOM 634 O O . GLY A 1 85 ? -6.252 10.855 6.983 1.00 85.75 85 GLY A O 1
ATOM 635 N N . GLY A 1 86 ? -7.112 9.797 5.205 1.00 89.88 86 GLY A N 1
ATOM 636 C CA . GLY A 1 86 ? -5.897 9.756 4.406 1.00 89.88 86 GLY A CA 1
ATOM 637 C C . GLY A 1 86 ? -4.785 8.895 5.003 1.00 89.88 86 GLY A C 1
ATOM 638 O O . GLY A 1 86 ? -4.987 8.038 5.864 1.00 89.88 86 GLY A O 1
ATOM 639 N N . PHE A 1 87 ? -3.562 9.145 4.532 1.00 91.75 87 PHE A N 1
ATOM 640 C CA . PHE A 1 87 ? -2.390 8.363 4.925 1.00 91.75 87 PHE A CA 1
ATOM 641 C C . PHE A 1 87 ? -2.022 8.517 6.408 1.00 91.75 87 PHE A C 1
ATOM 643 O O . PHE A 1 87 ? -1.405 7.620 6.963 1.00 91.75 87 PHE A O 1
ATOM 650 N N . ALA A 1 88 ? -2.413 9.608 7.075 1.00 91.75 88 ALA A N 1
ATOM 651 C CA . ALA A 1 88 ? -2.092 9.830 8.487 1.00 91.75 88 ALA A CA 1
ATOM 652 C C . ALA A 1 88 ? -2.726 8.774 9.410 1.00 91.75 88 ALA A C 1
ATOM 654 O O . ALA A 1 88 ? -2.081 8.317 10.355 1.00 91.75 88 ALA A O 1
ATOM 655 N N . THR A 1 89 ? -3.961 8.355 9.115 1.00 90.44 89 THR A N 1
ATOM 656 C CA . THR A 1 89 ? -4.648 7.284 9.853 1.00 90.44 89 THR A CA 1
ATOM 657 C C . THR A 1 89 ? -3.924 5.954 9.675 1.00 90.44 89 THR A C 1
ATOM 659 O O . THR A 1 89 ? -3.643 5.266 10.654 1.00 90.44 89 THR A O 1
ATOM 662 N N . LEU A 1 90 ? -3.565 5.619 8.431 1.00 93.12 90 LEU A N 1
ATOM 663 C CA . LEU A 1 90 ? -2.846 4.384 8.121 1.00 93.12 90 LEU A CA 1
ATOM 664 C C . LEU A 1 90 ? -1.432 4.382 8.688 1.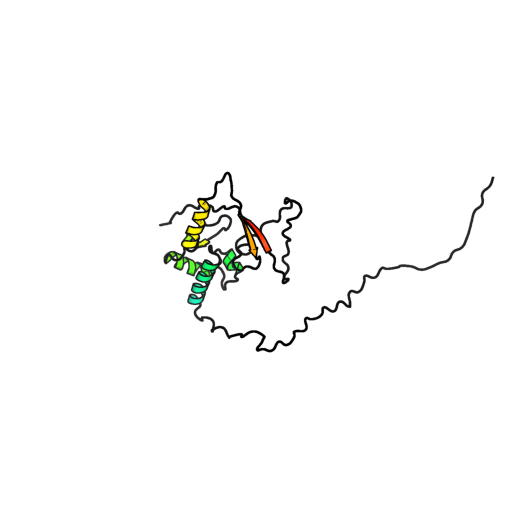00 93.12 90 LEU A C 1
ATOM 666 O O . LEU A 1 90 ? -0.974 3.347 9.145 1.00 93.12 90 LEU A O 1
ATOM 670 N N . TYR A 1 91 ? -0.756 5.528 8.705 1.00 94.31 91 TYR A N 1
ATOM 671 C CA . TYR A 1 91 ? 0.616 5.632 9.184 1.00 94.31 91 TYR A CA 1
ATOM 672 C C . TYR A 1 91 ? 0.762 5.112 10.618 1.00 94.31 91 TYR A C 1
ATOM 674 O O . TYR A 1 91 ? 1.668 4.334 10.883 1.00 94.31 91 TYR A O 1
ATOM 682 N N . LYS A 1 92 ? -0.167 5.458 11.522 1.00 93.69 92 LYS A N 1
ATOM 683 C CA . LYS A 1 92 ? -0.157 4.957 12.909 1.00 93.69 92 LYS A CA 1
ATOM 684 C C . LYS A 1 92 ? -0.274 3.431 12.978 1.00 93.69 92 LYS A C 1
ATOM 686 O O . LYS A 1 92 ? 0.439 2.794 13.744 1.00 93.69 92 LYS A O 1
ATOM 691 N N . VAL A 1 93 ? -1.162 2.854 12.168 1.00 95.31 93 VAL A N 1
ATOM 692 C CA . VAL A 1 93 ? -1.370 1.399 12.097 1.00 95.31 93 VAL A CA 1
ATOM 693 C C . VAL A 1 93 ? -0.147 0.705 11.497 1.00 95.31 93 VAL A C 1
ATOM 695 O O . VAL A 1 93 ? 0.285 -0.323 12.002 1.00 95.31 93 VAL A O 1
ATOM 698 N N . LEU A 1 94 ? 0.443 1.290 10.454 1.00 95.81 94 LEU A N 1
ATOM 699 C CA . LEU A 1 94 ? 1.633 0.764 9.791 1.00 95.81 94 LEU A CA 1
ATOM 700 C C . LEU A 1 94 ? 2.871 0.827 10.691 1.00 95.81 94 LEU A C 1
ATOM 702 O O . LEU A 1 94 ? 3.663 -0.106 10.669 1.00 95.81 94 LEU A O 1
ATOM 706 N N . THR A 1 95 ? 3.017 1.862 11.525 1.00 96.25 95 THR A N 1
ATOM 707 C CA . THR A 1 95 ? 4.045 1.882 12.578 1.00 96.25 95 THR A CA 1
ATOM 708 C C . THR A 1 95 ? 3.836 0.734 13.564 1.00 96.25 95 THR A C 1
ATOM 710 O O . THR A 1 95 ? 4.764 -0.017 13.820 1.00 96.25 95 THR A O 1
ATOM 713 N N . ALA A 1 96 ? 2.608 0.505 14.037 1.00 96.00 96 ALA A N 1
ATOM 714 C CA . ALA A 1 96 ? 2.343 -0.639 14.911 1.00 96.00 96 ALA A CA 1
ATOM 715 C C . ALA A 1 96 ? 2.599 -1.994 14.213 1.00 96.00 96 ALA A C 1
ATOM 717 O O . ALA A 1 96 ? 2.996 -2.964 14.854 1.00 96.00 96 ALA A O 1
ATOM 718 N N . PHE A 1 97 ? 2.391 -2.083 12.894 1.00 96.31 97 PHE A N 1
ATOM 719 C CA . PHE A 1 97 ? 2.721 -3.279 12.111 1.00 96.31 97 PHE A CA 1
ATOM 720 C C . PHE A 1 97 ? 4.228 -3.467 11.944 1.00 96.31 97 PHE A C 1
ATOM 722 O O . PHE A 1 97 ? 4.680 -4.609 11.911 1.00 96.31 97 PHE A O 1
ATOM 729 N N . GLU A 1 98 ? 4.989 -2.379 11.829 1.00 96.38 98 GLU A N 1
ATOM 730 C CA . GLU A 1 98 ? 6.454 -2.387 11.847 1.00 96.38 98 GLU A CA 1
ATOM 731 C C . GLU A 1 98 ? 6.965 -2.914 13.191 1.00 96.38 98 GLU A C 1
ATOM 733 O O . GLU A 1 98 ? 7.731 -3.876 13.207 1.00 96.38 98 GLU A O 1
ATOM 738 N N . ASP A 1 99 ? 6.455 -2.376 14.302 1.00 96.88 99 ASP A N 1
ATOM 739 C CA . ASP A 1 99 ? 6.824 -2.802 15.658 1.00 96.88 99 ASP A CA 1
ATOM 740 C C . ASP A 1 99 ? 6.488 -4.284 15.906 1.00 96.88 99 ASP A C 1
ATOM 742 O O . ASP A 1 99 ? 7.255 -5.016 16.530 1.00 96.88 99 ASP A O 1
ATOM 746 N N . ALA A 1 100 ? 5.364 -4.760 15.359 1.00 95.81 100 ALA A N 1
ATOM 747 C CA . ALA A 1 100 ? 4.958 -6.165 15.408 1.00 95.81 100 ALA A CA 1
ATOM 748 C C . ALA A 1 100 ? 5.679 -7.066 14.380 1.00 95.81 100 ALA A C 1
ATOM 750 O O . ALA A 1 100 ? 5.388 -8.260 14.301 1.00 95.81 100 ALA A O 1
ATOM 751 N N . GLY A 1 101 ? 6.572 -6.516 13.550 1.00 94.81 101 GLY A N 1
ATOM 752 C CA . GLY A 1 101 ? 7.324 -7.255 12.530 1.00 94.81 101 GLY A CA 1
ATOM 753 C C . GLY A 1 101 ? 6.503 -7.729 11.323 1.00 94.81 101 GLY A C 1
ATOM 754 O O . GLY A 1 101 ? 6.975 -8.558 10.547 1.00 94.81 101 GLY A O 1
ATOM 755 N N . ARG A 1 102 ? 5.278 -7.223 11.133 1.00 94.81 102 ARG A N 1
ATOM 756 C CA . ARG A 1 102 ? 4.384 -7.596 10.019 1.00 94.81 102 ARG A CA 1
ATOM 757 C C . ARG A 1 102 ? 4.743 -6.903 8.708 1.00 94.81 102 ARG A C 1
ATOM 759 O O . ARG A 1 102 ? 4.521 -7.454 7.630 1.00 94.81 102 ARG A O 1
ATOM 766 N N . CYS A 1 103 ? 5.280 -5.692 8.792 1.00 96.56 103 CYS A N 1
ATOM 767 C CA . CYS A 1 103 ? 5.798 -4.951 7.649 1.00 96.56 103 CYS A CA 1
ATOM 768 C C . CYS A 1 103 ? 7.124 -4.279 7.994 1.00 96.56 103 CYS A C 1
ATOM 770 O O . CYS A 1 103 ? 7.507 -4.183 9.154 1.00 96.56 103 CYS A O 1
ATOM 772 N N . GLN A 1 104 ? 7.821 -3.799 6.975 1.00 95.81 104 GLN A N 1
ATOM 773 C CA . GLN A 1 104 ? 9.060 -3.051 7.105 1.00 95.81 104 GLN A CA 1
ATOM 774 C C . GLN A 1 104 ? 8.883 -1.687 6.454 1.00 95.81 104 GLN A C 1
ATOM 776 O O . GLN A 1 104 ? 8.310 -1.579 5.365 1.00 95.81 104 GLN A O 1
ATOM 781 N N . ARG A 1 105 ? 9.389 -0.649 7.120 1.00 95.19 105 ARG A N 1
ATOM 782 C CA . ARG A 1 105 ? 9.477 0.696 6.561 1.00 95.19 105 ARG A CA 1
ATOM 783 C C . ARG A 1 105 ? 10.848 0.902 5.928 1.00 95.19 105 ARG A C 1
ATOM 785 O O . ARG A 1 105 ? 11.864 0.567 6.529 1.00 95.19 105 ARG A O 1
ATOM 792 N N . GLY A 1 106 ? 10.887 1.484 4.736 1.00 92.69 106 GLY A N 1
ATOM 793 C CA . GLY A 1 106 ? 12.144 1.725 4.035 1.00 92.69 106 GLY A CA 1
ATOM 794 C C . GLY A 1 106 ? 11.972 2.497 2.735 1.00 92.69 106 GLY A C 1
ATOM 795 O O . GLY A 1 106 ? 10.911 3.055 2.459 1.00 92.69 106 GLY A O 1
ATOM 796 N N . TYR A 1 107 ? 13.040 2.515 1.942 1.00 91.88 107 TYR A N 1
ATOM 797 C CA . TYR A 1 107 ? 13.047 3.022 0.574 1.00 91.88 107 TYR A CA 1
ATOM 798 C C . TYR A 1 107 ? 13.266 1.833 -0.357 1.00 91.88 107 TYR A C 1
ATOM 800 O O . TYR A 1 107 ? 14.393 1.392 -0.539 1.00 91.88 107 TYR A O 1
ATOM 808 N N . PHE A 1 108 ? 12.187 1.266 -0.888 1.00 90.62 108 PHE A N 1
ATOM 809 C CA . PHE A 1 108 ? 12.256 0.049 -1.702 1.00 90.62 108 PHE A CA 1
ATOM 810 C C . PHE A 1 108 ? 12.297 0.352 -3.197 1.00 90.62 108 PHE A C 1
ATOM 812 O O . PHE A 1 108 ? 12.905 -0.380 -3.970 1.00 90.62 108 PHE A O 1
ATOM 819 N N . VAL A 1 109 ? 11.624 1.428 -3.606 1.00 87.94 109 VAL A N 1
ATOM 820 C CA . VAL A 1 109 ? 11.524 1.840 -5.007 1.00 87.94 109 VAL A CA 1
ATOM 821 C C . VAL A 1 109 ? 12.012 3.275 -5.143 1.00 87.94 109 VAL A C 1
ATOM 823 O O . VAL A 1 109 ? 11.569 4.164 -4.411 1.00 87.94 109 VAL A O 1
ATOM 826 N N . GLU A 1 110 ? 12.912 3.500 -6.097 1.00 84.12 110 GLU A N 1
ATOM 827 C CA . GLU A 1 110 ? 13.372 4.835 -6.474 1.00 84.12 110 GLU A CA 1
ATOM 828 C C . GLU A 1 110 ? 12.206 5.681 -7.009 1.00 84.12 110 GLU A C 1
ATOM 830 O O . GLU A 1 110 ? 11.222 5.166 -7.535 1.00 84.12 110 GLU A O 1
ATOM 835 N N . SER A 1 111 ? 12.301 7.005 -6.882 1.00 82.38 111 SER A N 1
ATOM 836 C CA . SER A 1 111 ? 11.293 7.977 -7.340 1.00 82.38 111 SER A CA 1
ATOM 837 C C . SER A 1 111 ? 9.958 7.953 -6.580 1.00 82.38 111 SER A C 1
ATOM 839 O O . SER A 1 111 ? 9.228 8.944 -6.605 1.00 82.38 111 SER A O 1
ATOM 841 N N . LEU A 1 112 ? 9.655 6.894 -5.825 1.00 81.88 112 LEU A N 1
ATOM 842 C CA . LEU A 1 112 ? 8.578 6.873 -4.836 1.00 81.88 112 LEU A CA 1
ATOM 843 C C . LEU A 1 112 ? 9.065 7.540 -3.539 1.00 81.88 112 LEU A C 1
ATOM 845 O O . LEU A 1 112 ? 9.376 6.885 -2.553 1.00 81.88 112 LEU A O 1
ATOM 849 N N . GLY A 1 113 ? 9.196 8.867 -3.535 1.00 79.25 113 GLY A N 1
ATOM 850 C CA . GLY A 1 113 ? 9.623 9.601 -2.338 1.00 79.25 113 GLY A CA 1
ATOM 851 C C . GLY A 1 113 ? 8.705 9.389 -1.117 1.00 79.25 113 GLY A 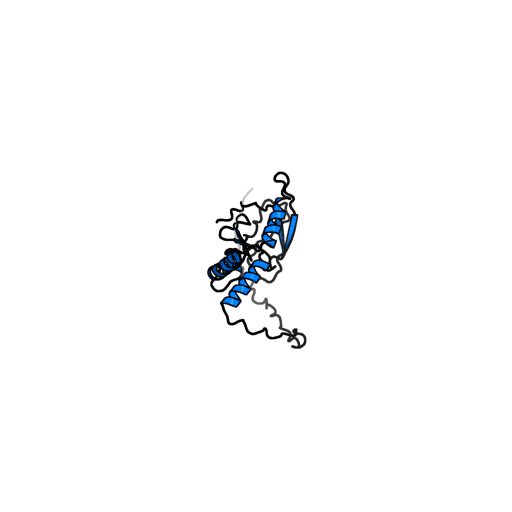C 1
ATOM 852 O O . GLY A 1 113 ? 7.528 9.046 -1.244 1.00 79.25 113 GLY A O 1
ATOM 853 N N . GLY A 1 114 ? 9.233 9.662 0.081 1.00 84.44 114 GLY A N 1
ATOM 854 C CA . GLY A 1 114 ? 8.499 9.567 1.350 1.00 84.44 114 GLY A CA 1
ATOM 855 C C . GLY A 1 114 ? 8.554 8.185 2.011 1.00 84.44 114 GLY A C 1
ATOM 856 O O . GLY A 1 114 ? 9.320 7.319 1.606 1.00 84.44 114 GLY A O 1
ATOM 857 N N . ALA A 1 115 ? 7.755 7.992 3.067 1.00 90.94 115 ALA A N 1
ATOM 858 C CA . ALA A 1 115 ? 7.701 6.721 3.787 1.00 90.94 115 ALA A CA 1
ATOM 859 C C . ALA A 1 115 ? 7.035 5.633 2.931 1.00 90.94 115 ALA A C 1
ATOM 861 O O . ALA A 1 115 ? 5.897 5.811 2.480 1.00 90.94 115 ALA A O 1
ATOM 862 N N . GLN A 1 116 ? 7.730 4.509 2.759 1.00 94.69 116 GLN A N 1
ATOM 863 C CA . GLN A 1 116 ? 7.208 3.317 2.100 1.00 94.69 116 GLN A CA 1
ATOM 864 C C . GLN A 1 116 ? 7.136 2.170 3.105 1.00 94.69 116 GLN A C 1
ATOM 866 O O . GLN A 1 116 ? 8.055 1.991 3.904 1.00 94.69 116 GLN A O 1
ATOM 871 N N . PHE A 1 117 ? 6.061 1.391 3.044 1.00 96.44 117 PHE A N 1
ATOM 872 C CA . PHE A 1 117 ? 5.871 0.198 3.864 1.00 96.44 117 PHE A CA 1
ATOM 873 C C . PHE A 1 117 ? 5.623 -1.005 2.965 1.00 96.44 117 PHE A C 1
ATOM 875 O O . PHE A 1 117 ? 4.831 -0.920 2.030 1.00 96.44 117 PHE A O 1
ATOM 882 N N . ALA A 1 118 ? 6.270 -2.126 3.252 1.00 96.38 118 ALA A N 1
ATOM 883 C CA . ALA A 1 118 ? 6.079 -3.366 2.510 1.00 96.38 118 ALA A CA 1
ATOM 884 C C . ALA A 1 118 ? 6.119 -4.568 3.453 1.00 96.38 118 ALA A C 1
ATOM 886 O O . ALA A 1 118 ? 6.784 -4.540 4.488 1.00 96.38 118 ALA A O 1
ATOM 887 N N . VAL A 1 119 ? 5.409 -5.637 3.103 1.00 96.94 119 VAL A N 1
ATOM 888 C CA . VAL A 1 119 ? 5.536 -6.922 3.810 1.00 96.94 119 VAL A CA 1
ATOM 889 C C . VAL A 1 119 ? 6.855 -7.598 3.434 1.00 96.94 119 VAL A C 1
ATOM 891 O O . VAL A 1 119 ? 7.328 -7.438 2.308 1.00 96.94 119 VAL A O 1
ATOM 894 N N . ALA A 1 120 ? 7.435 -8.382 4.348 1.00 94.44 120 ALA A N 1
ATOM 895 C CA . ALA A 1 120 ? 8.753 -9.002 4.156 1.00 94.44 120 ALA A CA 1
ATOM 896 C C . ALA A 1 120 ? 8.857 -9.798 2.841 1.00 94.44 120 ALA A C 1
ATOM 898 O O . ALA A 1 120 ? 9.796 -9.605 2.077 1.00 94.44 120 ALA A O 1
ATOM 899 N N . SER A 1 121 ? 7.829 -10.582 2.501 1.00 94.81 121 SER A N 1
ATOM 900 C CA . SER A 1 121 ? 7.779 -11.344 1.245 1.00 94.81 121 SER A CA 1
ATOM 901 C C . SER A 1 121 ? 7.836 -10.466 -0.011 1.00 94.81 121 SER A C 1
ATOM 903 O O . SER A 1 121 ? 8.393 -10.873 -1.030 1.00 94.81 121 SER A O 1
ATOM 905 N N . THR A 1 122 ? 7.286 -9.250 0.048 1.00 94.94 122 THR A N 1
ATOM 906 C CA . THR A 1 122 ? 7.397 -8.283 -1.050 1.00 94.94 122 THR A CA 1
ATOM 907 C C . THR A 1 122 ? 8.812 -7.732 -1.133 1.00 94.94 122 THR A C 1
ATOM 909 O O . THR A 1 122 ? 9.355 -7.643 -2.230 1.00 94.94 122 THR A O 1
ATOM 912 N N . VAL A 1 123 ? 9.433 -7.412 0.006 1.00 93.75 123 VAL A N 1
ATOM 913 C CA . VAL A 1 123 ? 10.827 -6.946 0.055 1.00 93.75 123 VAL A CA 1
ATOM 914 C C . VAL A 1 123 ? 11.772 -8.003 -0.518 1.00 93.75 123 VAL A C 1
ATOM 916 O O . VAL A 1 123 ? 12.609 -7.684 -1.359 1.00 93.75 123 VAL A O 1
ATOM 919 N N . ASP A 1 124 ? 11.600 -9.266 -0.138 1.00 92.38 124 ASP A N 1
ATOM 920 C CA . ASP A 1 124 ? 12.434 -10.363 -0.634 1.00 92.38 124 ASP A CA 1
ATOM 921 C C . ASP A 1 124 ? 12.244 -10.588 -2.137 1.00 92.38 124 ASP A C 1
ATOM 923 O O . ASP A 1 124 ? 13.213 -10.756 -2.879 1.00 92.38 124 ASP A O 1
ATOM 927 N N . ARG A 1 125 ? 11.006 -10.476 -2.631 1.00 91.12 125 ARG A N 1
ATOM 928 C CA . ARG A 1 125 ? 10.744 -10.501 -4.073 1.00 91.12 125 ARG A CA 1
ATOM 929 C C . ARG A 1 125 ? 11.408 -9.330 -4.798 1.00 91.12 125 ARG A C 1
ATOM 931 O O . ARG A 1 125 ? 11.962 -9.531 -5.874 1.00 91.12 125 ARG A O 1
ATOM 938 N N . LEU A 1 126 ? 11.381 -8.124 -4.229 1.00 89.62 126 LEU A N 1
ATOM 939 C CA . LEU A 1 126 ? 12.063 -6.962 -4.808 1.00 89.62 126 LEU A CA 1
ATOM 940 C C . LEU A 1 126 ? 13.577 -7.165 -4.882 1.00 89.62 126 LEU A C 1
ATOM 942 O O . LEU A 1 126 ? 14.180 -6.789 -5.884 1.00 89.62 126 LEU A O 1
ATOM 946 N N . ARG A 1 127 ? 14.173 -7.819 -3.878 1.00 88.19 127 ARG A N 1
ATOM 947 C CA . ARG A 1 127 ? 15.601 -8.161 -3.885 1.00 88.19 127 ARG A CA 1
ATOM 948 C C . ARG A 1 127 ? 15.971 -9.115 -5.013 1.00 88.19 127 ARG A C 1
ATOM 950 O O . ARG A 1 127 ? 16.965 -8.870 -5.676 1.00 88.19 127 ARG A O 1
ATOM 957 N N . SER A 1 128 ? 15.134 -10.111 -5.308 1.00 86.06 128 SER A N 1
ATOM 958 C CA . SER A 1 128 ? 15.399 -11.029 -6.431 1.00 86.06 128 SER A CA 1
ATOM 959 C C . SER A 1 128 ? 15.493 -10.327 -7.796 1.00 86.06 128 SER A C 1
ATOM 961 O O . SER A 1 128 ? 16.139 -10.825 -8.709 1.00 86.06 128 SER A O 1
ATOM 963 N N . TYR A 1 129 ? 14.883 -9.143 -7.946 1.00 80.81 129 TYR A N 1
ATOM 964 C CA . TYR A 1 129 ? 15.007 -8.336 -9.162 1.00 80.81 129 TYR A CA 1
ATOM 965 C C . TYR A 1 129 ? 16.297 -7.513 -9.230 1.00 80.81 129 TYR A C 1
ATOM 967 O O . TYR A 1 129 ? 16.493 -6.839 -10.235 1.00 80.81 129 TYR A O 1
ATOM 975 N N . LEU A 1 130 ? 17.139 -7.515 -8.193 1.00 78.19 130 LEU A N 1
ATOM 976 C CA . LEU A 1 130 ? 18.459 -6.876 -8.203 1.00 78.19 130 LEU A CA 1
ATOM 977 C C . LEU A 1 130 ? 19.529 -7.809 -8.763 1.00 78.19 130 LEU A C 1
ATOM 979 O O . LEU A 1 130 ? 20.379 -7.360 -9.525 1.00 78.19 130 LEU A O 1
ATOM 983 N N . ASP A 1 131 ? 19.449 -9.095 -8.420 1.00 71.06 131 ASP A N 1
ATOM 984 C CA . ASP A 1 131 ? 20.465 -10.094 -8.767 1.00 71.06 131 ASP A CA 1
ATOM 985 C C . ASP A 1 131 ? 20.568 -10.327 -10.290 1.00 71.06 131 ASP A C 1
ATOM 987 O O . ASP A 1 131 ? 21.639 -10.630 -10.809 1.00 71.06 131 ASP A O 1
ATOM 991 N N . ASP A 1 132 ? 19.464 -10.121 -11.017 1.00 64.44 132 ASP A N 1
ATOM 992 C CA . ASP A 1 132 ? 19.332 -10.352 -12.465 1.00 64.44 132 ASP A CA 1
ATOM 993 C C . ASP A 1 132 ? 19.669 -9.125 -13.344 1.00 64.44 132 ASP A C 1
ATOM 995 O O . ASP A 1 132 ? 19.528 -9.181 -14.572 1.00 64.44 132 ASP A O 1
ATOM 999 N N . VAL A 1 133 ? 20.030 -7.980 -12.756 1.00 65.75 133 VAL A N 1
ATOM 1000 C CA . VAL A 1 133 ? 20.235 -6.732 -13.512 1.00 65.75 133 VAL A CA 1
ATOM 1001 C C . VAL A 1 133 ? 21.712 -6.563 -13.828 1.00 65.75 133 VAL A C 1
ATOM 1003 O O . VAL A 1 133 ? 22.453 -5.960 -13.059 1.00 65.75 133 VAL A O 1
ATOM 1006 N N . ASP A 1 134 ? 22.127 -7.052 -14.997 1.00 66.75 134 ASP A N 1
ATOM 1007 C CA . ASP A 1 134 ? 23.392 -6.628 -15.598 1.00 66.75 134 ASP A CA 1
ATOM 1008 C C . ASP A 1 134 ? 23.261 -5.150 -16.027 1.00 66.75 134 ASP A C 1
ATOM 1010 O O . ASP A 1 134 ? 22.455 -4.843 -16.919 1.00 66.75 134 ASP A O 1
ATOM 1014 N N . PRO A 1 135 ? 24.004 -4.213 -15.404 1.00 65.81 135 PRO A N 1
ATOM 1015 C CA . PRO A 1 135 ? 23.920 -2.795 -15.739 1.00 65.81 135 PRO A CA 1
ATOM 1016 C C . PRO A 1 135 ? 24.326 -2.499 -17.190 1.00 65.81 135 PRO A C 1
ATOM 1018 O O . PRO A 1 135 ? 23.824 -1.527 -17.756 1.00 65.81 135 PRO A O 1
ATOM 1021 N N . GLU A 1 136 ? 25.160 -3.345 -17.804 1.00 67.12 136 GLU A N 1
ATOM 1022 C CA . GLU A 1 136 ? 25.622 -3.198 -19.190 1.00 67.12 136 GLU A CA 1
ATOM 1023 C C . GLU A 1 136 ? 24.644 -3.808 -20.209 1.00 67.12 136 GLU A C 1
ATOM 1025 O O . GLU A 1 136 ? 24.646 -3.437 -21.387 1.00 67.12 136 GLU A O 1
ATOM 1030 N N . ARG A 1 137 ? 23.762 -4.723 -19.779 1.00 63.34 137 ARG A N 1
ATOM 1031 C CA . ARG A 1 137 ? 22.729 -5.341 -20.630 1.00 63.34 137 ARG A CA 1
ATOM 1032 C C . ARG A 1 137 ? 21.398 -5.522 -19.894 1.00 63.34 137 ARG A C 1
ATOM 1034 O O . ARG A 1 137 ? 21.032 -6.643 -19.534 1.00 63.34 137 ARG A O 1
ATOM 1041 N N . PRO A 1 138 ? 20.594 -4.452 -19.756 1.00 63.88 138 PRO A N 1
ATOM 1042 C CA . PRO A 1 138 ? 19.279 -4.562 -19.141 1.00 63.88 138 PRO A CA 1
ATOM 1043 C C . PRO A 1 138 ? 18.362 -5.477 -19.967 1.00 63.88 138 PRO A C 1
ATOM 1045 O O . PRO A 1 138 ? 18.027 -5.182 -21.117 1.00 63.88 138 PRO A O 1
ATOM 1048 N N . ALA A 1 139 ? 17.908 -6.585 -19.380 1.00 65.38 139 ALA A N 1
ATOM 1049 C CA . ALA A 1 139 ? 16.895 -7.440 -19.991 1.00 65.38 139 ALA A CA 1
ATOM 1050 C C . ALA A 1 139 ? 15.505 -6.781 -19.877 1.00 65.38 139 ALA A C 1
ATOM 1052 O O . ALA A 1 139 ? 14.810 -6.902 -18.861 1.00 65.38 139 ALA A O 1
ATOM 1053 N N . TYR A 1 140 ? 15.089 -6.064 -20.923 1.00 63.28 140 TYR A N 1
ATOM 1054 C CA . TYR A 1 140 ? 13.761 -5.452 -20.999 1.00 63.28 140 TYR A CA 1
ATOM 1055 C C . TYR A 1 140 ? 12.685 -6.522 -21.200 1.00 63.28 140 TYR A C 1
ATOM 1057 O O . TYR A 1 140 ? 12.668 -7.223 -22.210 1.00 63.28 140 TYR A O 1
ATOM 1065 N N . ASN A 1 141 ? 11.753 -6.618 -20.252 1.00 69.06 141 ASN A N 1
ATOM 1066 C CA . ASN A 1 141 ? 10.578 -7.474 -20.372 1.00 69.06 141 ASN A CA 1
ATOM 1067 C C . ASN A 1 141 ? 9.336 -6.589 -20.496 1.00 69.06 141 ASN A C 1
ATOM 1069 O O . ASN A 1 141 ? 9.024 -5.801 -19.602 1.00 69.06 141 ASN A O 1
ATOM 1073 N N . ALA A 1 142 ? 8.624 -6.709 -21.615 1.00 74.75 142 ALA A N 1
ATOM 1074 C CA . ALA A 1 142 ? 7.367 -6.001 -21.812 1.00 74.75 142 ALA A CA 1
ATOM 1075 C C . ALA A 1 142 ? 6.217 -6.790 -21.176 1.00 74.75 142 ALA A C 1
ATOM 1077 O O . ALA A 1 142 ? 6.007 -7.957 -21.503 1.00 74.75 142 ALA A O 1
ATOM 1078 N N . VAL A 1 143 ? 5.448 -6.133 -20.307 1.00 77.38 143 VAL A N 1
ATOM 1079 C CA . VAL A 1 143 ? 4.249 -6.706 -19.684 1.00 77.38 143 VAL A CA 1
ATOM 1080 C C . VAL A 1 143 ? 3.043 -5.859 -20.082 1.00 77.38 143 VAL A C 1
ATOM 1082 O O . VAL A 1 143 ? 3.080 -4.625 -20.058 1.00 77.38 143 VAL A O 1
ATOM 1085 N N . VAL A 1 144 ? 1.961 -6.518 -20.496 1.00 79.69 144 VAL A N 1
ATOM 1086 C CA . VAL A 1 144 ? 0.693 -5.848 -20.805 1.00 79.69 144 VAL A CA 1
ATOM 1087 C C . VAL A 1 144 ? -0.145 -5.800 -19.537 1.00 79.69 144 VAL A C 1
ATOM 1089 O O . VAL A 1 144 ? -0.455 -6.839 -18.962 1.00 79.69 144 VAL A O 1
ATOM 1092 N N . LEU A 1 145 ? -0.524 -4.594 -19.121 1.00 77.88 145 LEU A N 1
ATOM 1093 C CA . LEU A 1 145 ? -1.365 -4.363 -17.950 1.00 77.88 145 LEU A CA 1
ATOM 1094 C C . LEU A 1 145 ? -2.641 -3.639 -18.381 1.00 77.88 145 LEU A C 1
ATOM 1096 O O . LEU A 1 145 ? -2.624 -2.710 -19.200 1.00 77.88 145 LEU A O 1
ATOM 1100 N N . ALA A 1 146 ? -3.779 -4.061 -17.835 1.00 83.00 146 ALA A N 1
ATOM 1101 C CA . ALA A 1 146 ? -5.018 -3.331 -18.050 1.00 83.00 146 ALA A CA 1
ATOM 1102 C C . ALA A 1 146 ? -4.944 -1.998 -17.293 1.00 83.00 146 ALA A C 1
ATOM 1104 O O . ALA A 1 146 ? -4.642 -1.964 -16.106 1.00 83.00 146 ALA A O 1
ATOM 1105 N N . ALA A 1 147 ? -5.265 -0.881 -17.954 1.00 81.44 147 ALA A N 1
ATOM 1106 C CA . ALA A 1 147 ? -5.196 0.425 -17.296 1.00 81.44 147 ALA A CA 1
ATOM 1107 C C . ALA A 1 147 ? -6.234 0.579 -16.173 1.00 81.44 147 ALA A C 1
ATOM 1109 O O . ALA A 1 147 ? -6.073 1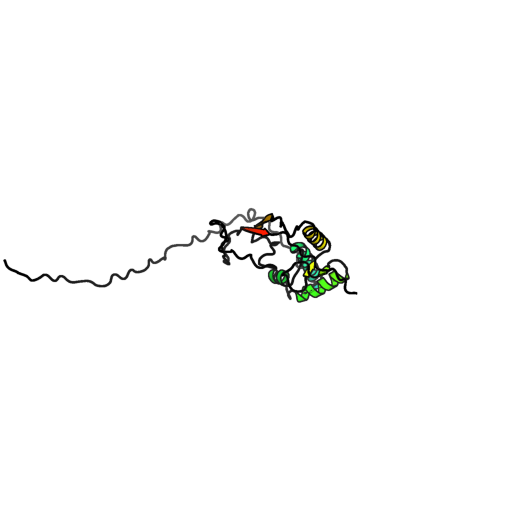.433 -15.308 1.00 81.44 147 ALA A O 1
ATOM 1110 N N . ALA A 1 148 ? -7.300 -0.226 -16.219 1.00 81.69 148 ALA A N 1
ATOM 1111 C CA . ALA A 1 148 ? -8.341 -0.295 -15.199 1.00 81.69 148 ALA A CA 1
ATOM 1112 C C . ALA A 1 148 ? -8.091 -1.405 -14.163 1.00 81.69 148 ALA A C 1
ATOM 1114 O O . ALA A 1 148 ? -8.971 -1.653 -13.341 1.00 81.69 148 ALA A O 1
ATOM 1115 N N . ASP A 1 149 ? -6.948 -2.098 -14.224 1.00 83.25 149 ASP A N 1
ATOM 1116 C CA . ASP A 1 149 ? -6.597 -3.077 -13.201 1.00 83.25 149 ASP A CA 1
ATOM 1117 C C . ASP A 1 149 ? -6.423 -2.352 -11.856 1.00 83.25 149 ASP A C 1
ATOM 1119 O O . ASP A 1 149 ? -5.649 -1.392 -11.789 1.00 83.25 149 ASP A O 1
ATOM 1123 N N . PRO A 1 150 ? -7.125 -2.769 -10.787 1.00 76.25 150 PRO A N 1
ATOM 1124 C CA . PRO A 1 150 ? -6.913 -2.218 -9.458 1.00 76.25 150 PRO A CA 1
ATOM 1125 C C . PRO A 1 150 ? -5.440 -2.270 -9.014 1.00 76.25 150 PRO A C 1
ATOM 1127 O O . PRO A 1 150 ? -4.970 -1.318 -8.400 1.00 76.25 150 PRO A O 1
ATOM 1130 N N . ALA A 1 151 ? -4.694 -3.323 -9.344 1.00 80.94 151 ALA A N 1
ATOM 1131 C CA . ALA A 1 151 ? -3.295 -3.476 -8.946 1.00 80.94 151 ALA A CA 1
ATOM 1132 C C . ALA A 1 151 ? -2.309 -2.664 -9.811 1.00 80.94 151 ALA A C 1
ATOM 1134 O O . ALA A 1 151 ? -1.097 -2.763 -9.625 1.00 80.94 151 ALA A O 1
ATOM 1135 N N . ASN A 1 152 ? -2.791 -1.866 -10.770 1.00 85.81 152 ASN A N 1
ATOM 1136 C CA . ASN A 1 152 ? -1.929 -1.053 -11.618 1.00 85.81 152 ASN A CA 1
ATOM 1137 C C . ASN A 1 152 ? -1.304 0.119 -10.824 1.00 85.81 152 ASN A C 1
ATOM 1139 O O . ASN A 1 152 ? -2.034 1.013 -10.386 1.00 85.81 152 ASN A O 1
ATOM 1143 N N . PRO A 1 153 ? 0.036 0.190 -10.690 1.00 83.38 153 PRO A N 1
ATOM 1144 C CA . PRO A 1 153 ? 0.685 1.261 -9.933 1.00 83.38 153 PRO A CA 1
ATOM 1145 C C . PRO A 1 153 ? 0.663 2.612 -10.665 1.00 83.38 153 PRO A C 1
ATOM 1147 O O . PRO A 1 153 ? 0.819 3.662 -10.032 1.00 83.38 153 PRO A O 1
ATOM 1150 N N . TYR A 1 154 ? 0.474 2.609 -11.990 1.00 84.81 154 TYR A N 1
ATOM 1151 C CA . TYR A 1 154 ? 0.463 3.817 -12.810 1.00 84.81 154 TYR A CA 1
ATOM 1152 C C . TYR A 1 154 ? -0.817 4.631 -12.612 1.00 84.81 154 TYR A C 1
ATOM 1154 O O . TYR A 1 154 ? -1.931 4.127 -12.723 1.00 84.81 154 TYR A O 1
ATOM 1162 N N . GLY A 1 155 ? -0.651 5.925 -12.350 1.00 81.31 155 GLY A N 1
ATOM 1163 C CA . GLY A 1 155 ? -1.729 6.837 -11.978 1.00 81.31 155 GLY A CA 1
ATOM 1164 C C . GLY A 1 155 ? -2.086 6.816 -10.490 1.00 81.31 155 GLY A C 1
ATOM 1165 O O . GLY A 1 155 ? -2.843 7.685 -10.068 1.00 81.31 155 GLY A O 1
ATOM 1166 N N . ALA A 1 156 ? -1.534 5.879 -9.710 1.00 82.81 156 ALA A N 1
ATOM 1167 C CA . ALA A 1 156 ? -1.692 5.821 -8.259 1.00 82.81 156 ALA A CA 1
ATOM 1168 C C . ALA A 1 156 ? -0.395 6.224 -7.544 1.00 82.81 156 ALA A C 1
ATOM 1170 O O . ALA A 1 156 ? -0.311 7.301 -6.957 1.00 82.81 156 ALA A O 1
ATOM 1171 N N . ALA A 1 157 ? 0.628 5.372 -7.625 1.00 83.50 157 ALA A N 1
ATOM 1172 C CA . ALA A 1 157 ? 1.937 5.619 -7.026 1.00 83.50 157 ALA A CA 1
ATOM 1173 C C . ALA A 1 157 ? 2.943 6.155 -8.054 1.00 83.50 157 ALA A C 1
ATOM 1175 O O . ALA A 1 157 ? 3.749 7.023 -7.733 1.00 83.50 157 ALA A O 1
ATOM 1176 N N . LEU A 1 158 ? 2.875 5.665 -9.295 1.00 85.62 158 LEU A N 1
ATOM 1177 C CA . LEU A 1 158 ? 3.793 6.031 -10.372 1.00 85.62 158 LEU A CA 1
ATOM 1178 C C . LEU A 1 158 ? 3.103 6.934 -11.403 1.00 85.62 158 LEU A C 1
ATOM 1180 O O . LEU A 1 158 ? 1.930 6.717 -11.719 1.00 85.62 158 LEU A O 1
ATOM 1184 N N . PRO A 1 159 ? 3.798 7.928 -11.980 1.00 82.81 159 PRO A N 1
ATOM 1185 C CA . PRO A 1 159 ? 3.257 8.691 -13.097 1.00 82.81 159 PRO A CA 1
ATOM 1186 C C . PRO A 1 159 ? 3.118 7.791 -14.325 1.00 82.81 159 PRO A C 1
ATOM 1188 O O . PRO A 1 159 ? 3.975 6.949 -14.583 1.00 82.81 159 PRO A O 1
ATOM 1191 N N . TRP A 1 160 ? 2.056 7.987 -15.110 1.00 83.44 160 TRP A N 1
ATOM 1192 C CA . TRP A 1 160 ? 1.942 7.331 -16.414 1.00 83.44 160 TRP A CA 1
ATOM 1193 C C . TRP A 1 160 ? 3.182 7.639 -17.266 1.00 83.44 160 TRP A C 1
ATOM 1195 O O . TRP A 1 160 ? 3.595 8.802 -17.302 1.00 83.44 160 TRP A O 1
ATOM 1205 N N . PRO A 1 161 ? 3.764 6.640 -17.956 1.00 78.75 161 PRO A N 1
ATOM 1206 C CA . PRO A 1 161 ? 4.922 6.871 -18.805 1.00 78.75 161 PRO A CA 1
ATOM 1207 C C . PRO A 1 161 ? 4.577 7.898 -19.885 1.00 78.75 161 PRO A C 1
ATOM 1209 O O . PRO A 1 161 ? 3.473 7.890 -20.444 1.00 78.75 161 PRO A O 1
ATOM 1212 N N . SER A 1 162 ? 5.520 8.794 -20.172 1.00 74.19 162 SER A N 1
ATOM 1213 C CA . SER A 1 162 ? 5.399 9.715 -21.294 1.00 74.19 162 SER A CA 1
ATOM 1214 C C . SER A 1 162 ? 5.408 8.926 -22.600 1.00 74.19 162 SER A C 1
ATOM 1216 O O . SER A 1 162 ? 6.180 7.989 -22.798 1.00 74.19 162 SER A O 1
ATOM 1218 N N . VAL A 1 163 ? 4.521 9.308 -23.509 1.00 65.25 163 VAL A N 1
ATOM 1219 C CA . VAL A 1 163 ? 4.588 8.865 -24.899 1.00 65.25 163 VAL A CA 1
ATOM 1220 C C . VAL A 1 163 ? 5.641 9.760 -25.537 1.00 65.25 163 VAL A C 1
ATOM 1222 O O . VAL A 1 163 ? 5.383 10.944 -25.736 1.00 65.25 163 VAL A O 1
ATOM 1225 N N . GLY A 1 164 ? 6.854 9.250 -25.734 1.00 50.75 164 GLY A N 1
ATOM 1226 C CA . GLY A 1 164 ? 7.858 9.969 -26.514 1.00 50.75 164 GLY A CA 1
ATOM 1227 C C . GLY A 1 164 ? 7.413 10.053 -27.974 1.00 50.75 164 GLY A C 1
ATOM 1228 O O . GLY A 1 164 ? 6.888 9.073 -28.506 1.00 50.75 164 GLY A O 1
ATOM 1229 N N . ASP A 1 165 ? 7.651 11.190 -28.627 1.00 44.22 165 ASP A N 1
ATOM 1230 C CA . ASP A 1 165 ? 7.483 11.344 -30.083 1.00 44.22 165 ASP A CA 1
ATOM 1231 C C . ASP A 1 165 ? 8.524 10.528 -30.893 1.00 44.22 165 ASP A C 1
ATOM 1233 O O . ASP A 1 165 ? 8.464 10.487 -32.117 1.00 44.22 165 ASP A O 1
ATOM 1237 N N . GLU A 1 166 ? 9.449 9.821 -30.231 1.00 42.41 166 GLU A N 1
ATOM 1238 C CA . GLU A 1 166 ? 10.575 9.091 -30.844 1.00 42.41 166 GLU A CA 1
ATOM 1239 C C . GLU A 1 166 ? 10.405 7.556 -30.861 1.00 42.41 166 GLU A C 1
ATOM 1241 O O . GLU A 1 166 ? 11.367 6.796 -30.756 1.00 42.41 166 GLU A O 1
ATOM 1246 N N . GLY A 1 167 ? 9.175 7.057 -30.988 1.00 45.38 167 GLY A N 1
ATOM 1247 C CA . GLY A 1 167 ? 8.925 5.648 -31.320 1.00 45.38 167 GLY A CA 1
ATOM 1248 C C . GLY A 1 167 ? 8.712 5.461 -32.828 1.00 45.38 167 GLY A C 1
ATOM 1249 O O . GLY A 1 167 ? 8.085 6.327 -33.441 1.00 45.38 167 GLY A O 1
ATOM 1250 N N . PRO A 1 168 ? 9.150 4.343 -33.452 1.00 37.38 168 PRO A N 1
ATOM 1251 C CA . PRO A 1 168 ? 8.859 4.079 -34.861 1.00 37.38 168 PRO A CA 1
ATOM 1252 C C . PRO A 1 168 ? 7.344 4.187 -35.129 1.00 37.38 168 PRO A C 1
ATOM 1254 O O . PRO A 1 168 ? 6.536 3.810 -34.266 1.00 37.38 168 PRO A O 1
ATOM 1257 N N . PRO A 1 169 ? 6.938 4.731 -36.293 1.00 31.97 169 PRO A N 1
ATOM 1258 C CA . PRO A 1 169 ? 5.563 5.149 -36.545 1.00 31.97 169 PRO A CA 1
ATOM 1259 C C . PRO A 1 169 ? 4.614 3.952 -36.414 1.00 31.97 169 PRO A C 1
ATOM 1261 O O . PRO A 1 169 ? 4.644 3.025 -37.217 1.00 31.97 169 PRO A O 1
ATOM 1264 N N . GLY A 1 170 ? 3.781 3.959 -35.368 1.00 37.69 170 GLY A N 1
ATOM 1265 C CA . GLY A 1 170 ? 2.805 2.894 -35.103 1.00 37.69 170 GLY A CA 1
ATOM 1266 C C . GLY A 1 170 ? 2.455 2.666 -33.631 1.00 37.69 170 GLY A C 1
ATOM 1267 O O . GLY A 1 170 ? 1.410 2.085 -33.345 1.00 37.69 170 GLY A O 1
ATOM 1268 N N . ARG A 1 171 ? 3.262 3.152 -32.677 1.00 49.75 171 ARG A N 1
ATOM 1269 C CA . ARG A 1 171 ? 3.051 2.898 -31.238 1.00 49.75 171 ARG A CA 1
ATOM 1270 C C . ARG A 1 171 ? 2.652 4.144 -30.447 1.00 49.75 171 ARG A C 1
ATOM 1272 O O . ARG A 1 171 ? 3.304 4.531 -29.487 1.00 49.75 171 ARG A O 1
ATOM 1279 N N . ALA A 1 172 ? 1.535 4.756 -30.825 1.00 35.34 172 ALA A N 1
ATOM 1280 C CA . ALA A 1 172 ? 0.931 5.823 -30.033 1.00 35.34 172 ALA A CA 1
ATOM 1281 C C . ALA A 1 172 ? 0.124 5.231 -28.861 1.00 35.34 172 ALA A C 1
ATOM 1283 O O . ALA A 1 172 ? -0.988 4.735 -29.054 1.00 35.34 172 ALA A O 1
ATOM 1284 N N . VAL A 1 173 ? 0.632 5.328 -27.628 1.00 41.16 173 VAL A N 1
ATOM 1285 C CA . VAL A 1 173 ? -0.229 5.227 -26.437 1.00 41.16 173 VAL A CA 1
ATOM 1286 C C . VAL A 1 173 ? -1.021 6.528 -26.365 1.00 41.16 173 VAL A C 1
ATOM 1288 O O . VAL A 1 173 ? -0.516 7.560 -25.942 1.00 41.16 173 VAL A O 1
ATOM 1291 N N . ARG A 1 174 ? -2.262 6.529 -26.854 1.00 34.59 174 ARG A N 1
ATOM 1292 C CA . ARG A 1 174 ? -3.069 7.754 -26.882 1.00 34.59 174 ARG A CA 1
ATOM 1293 C C . ARG A 1 174 ? -3.438 8.194 -25.464 1.00 34.59 174 ARG A C 1
ATOM 1295 O O . ARG A 1 174 ? -4.105 7.473 -24.719 1.00 34.59 174 ARG A O 1
ATOM 1302 N N . ARG A 1 175 ? -3.045 9.423 -25.123 1.00 36.38 175 ARG A N 1
ATOM 1303 C CA . ARG A 1 175 ? -3.489 10.148 -23.930 1.00 36.38 175 ARG A CA 1
ATOM 1304 C C . ARG A 1 175 ? -4.977 10.477 -24.056 1.00 36.38 175 ARG A C 1
ATOM 1306 O O . ARG A 1 175 ? -5.413 11.061 -25.041 1.00 36.38 175 ARG A O 1
ATOM 1313 N N . GLY A 1 176 ? -5.742 10.139 -23.024 1.00 30.67 176 GLY A N 1
ATOM 1314 C CA . GLY A 1 176 ? -7.141 10.532 -22.897 1.00 30.67 176 GLY A CA 1
ATOM 1315 C C . GLY A 1 176 ? -7.621 10.351 -21.467 1.00 30.67 176 GLY A C 1
ATOM 1316 O O . GLY A 1 176 ? -8.116 9.286 -21.110 1.00 30.67 176 GLY A O 1
ATOM 1317 N N . VAL A 1 177 ? -7.475 11.382 -20.632 1.00 36.78 177 VAL A N 1
ATOM 1318 C CA . VAL A 1 177 ? -8.281 11.496 -19.408 1.00 36.78 177 VAL A CA 1
ATOM 1319 C C . VAL A 1 177 ? -9.666 11.945 -19.860 1.00 36.78 177 VAL A C 1
ATOM 1321 O O . VAL A 1 177 ? -9.964 13.128 -19.953 1.00 36.78 177 VAL A O 1
ATOM 1324 N N . GLY A 1 178 ? -10.480 10.967 -20.236 1.00 27.47 178 GLY A N 1
ATOM 1325 C CA . GLY A 1 178 ? -11.901 11.123 -20.484 1.00 27.47 178 GLY A CA 1
ATOM 1326 C C . GLY A 1 178 ? -12.610 9.996 -19.757 1.00 27.47 178 GLY A C 1
ATOM 1327 O O . GLY A 1 178 ? -12.266 8.826 -19.936 1.00 27.47 178 GLY A O 1
ATOM 1328 N N . ARG A 1 179 ? -13.577 10.342 -18.906 1.00 37.12 179 ARG A N 1
ATOM 1329 C CA . ARG A 1 179 ? -14.515 9.383 -18.322 1.00 37.12 179 ARG A CA 1
ATOM 1330 C C . ARG A 1 179 ? -15.389 8.858 -19.464 1.00 37.12 179 ARG A C 1
ATOM 1332 O O . ARG A 1 179 ? -16.418 9.436 -19.778 1.00 37.12 179 ARG A O 1
ATOM 1339 N N . ALA A 1 180 ? -14.929 7.809 -20.132 1.00 31.55 180 ALA A N 1
ATOM 1340 C CA . ALA A 1 180 ? -15.672 7.096 -21.159 1.00 31.55 180 ALA A CA 1
ATOM 1341 C C . ALA A 1 180 ? -15.302 5.615 -21.065 1.00 31.55 180 ALA A C 1
ATOM 1343 O O . ALA A 1 180 ? -14.122 5.265 -21.046 1.00 31.55 180 ALA A O 1
ATOM 1344 N N . GLY A 1 181 ? -16.321 4.765 -20.939 1.00 36.16 181 GLY A N 1
ATOM 1345 C CA . GLY A 1 181 ? -16.209 3.319 -20.762 1.00 36.16 181 GLY A CA 1
ATOM 1346 C C . GLY A 1 181 ? -15.580 2.613 -21.962 1.00 36.16 181 GLY A C 1
ATOM 1347 O O . GLY A 1 181 ? -16.274 1.991 -22.756 1.00 36.16 181 GLY A O 1
ATOM 1348 N N . GLY A 1 182 ? -14.256 2.683 -22.068 1.00 32.28 182 GLY A N 1
ATOM 1349 C CA . GLY A 1 182 ? -13.449 1.923 -23.012 1.00 32.28 182 GLY A CA 1
ATOM 1350 C C . GLY A 1 182 ? -12.196 1.419 -22.310 1.00 32.28 182 GLY A C 1
ATOM 1351 O O . GLY A 1 182 ? -11.418 2.212 -21.776 1.00 32.28 182 GLY A O 1
ATOM 1352 N N . ARG A 1 183 ? -12.015 0.093 -22.276 1.00 36.25 183 ARG A N 1
ATOM 1353 C CA . ARG A 1 183 ? -10.829 -0.567 -21.715 1.00 36.25 183 ARG A CA 1
ATOM 1354 C C . ARG A 1 183 ? -9.583 -0.051 -22.433 1.00 36.25 183 ARG A C 1
ATOM 1356 O O . ARG A 1 183 ? -9.332 -0.403 -23.579 1.00 36.25 183 ARG A O 1
ATOM 1363 N N . ARG A 1 184 ? -8.813 0.800 -21.757 1.00 42.28 184 ARG A N 1
ATOM 1364 C CA . ARG A 1 184 ? -7.477 1.199 -22.201 1.00 42.28 184 ARG A CA 1
ATOM 1365 C C . ARG A 1 184 ? -6.500 0.110 -21.760 1.00 42.28 184 ARG A C 1
ATOM 1367 O O . ARG A 1 184 ? -6.403 -0.195 -20.576 1.00 42.28 184 ARG A O 1
ATOM 1374 N N . THR A 1 185 ? -5.810 -0.504 -22.709 1.00 42.62 185 THR A N 1
ATOM 1375 C CA . THR A 1 185 ? -4.686 -1.416 -22.462 1.00 42.62 185 THR A CA 1
ATOM 1376 C C . THR A 1 185 ? -3.395 -0.637 -22.663 1.00 42.62 185 THR A C 1
ATOM 1378 O O . THR A 1 185 ? -3.168 -0.095 -23.745 1.00 42.62 185 THR A O 1
ATOM 1381 N N . GLY A 1 186 ? -2.578 -0.533 -21.615 1.00 46.81 186 GLY A N 1
ATOM 1382 C CA . GLY A 1 186 ? -1.246 0.058 -21.690 1.00 46.81 186 GLY A CA 1
ATOM 1383 C C . GLY A 1 186 ? -0.211 -1.056 -21.763 1.00 46.81 186 GLY A C 1
ATOM 1384 O O . GLY A 1 186 ? -0.285 -2.018 -21.001 1.00 46.81 186 GLY A O 1
ATOM 1385 N N . VAL A 1 187 ? 0.751 -0.951 -22.677 1.00 43.00 187 VAL A N 1
ATOM 1386 C CA . VAL A 1 187 ? 1.932 -1.817 -22.622 1.00 43.00 187 VAL A CA 1
ATOM 1387 C C . VAL A 1 187 ? 3.004 -1.067 -21.862 1.00 43.00 187 VAL A C 1
ATOM 1389 O O . VAL A 1 187 ? 3.450 -0.013 -22.316 1.00 43.00 187 VAL A O 1
ATOM 1392 N N . VAL A 1 188 ? 3.403 -1.608 -20.718 1.00 50.25 188 VAL A N 1
ATOM 1393 C CA . VAL A 1 188 ? 4.517 -1.078 -19.943 1.00 50.25 188 VAL A CA 1
ATOM 1394 C C . VAL A 1 188 ? 5.746 -1.890 -20.333 1.00 50.25 188 VAL A C 1
ATOM 1396 O O . VAL A 1 188 ? 5.804 -3.100 -20.120 1.00 50.25 188 VAL A O 1
ATOM 1399 N N . CYS A 1 189 ? 6.719 -1.232 -20.960 1.00 35.28 189 CYS A N 1
ATOM 1400 C CA . CYS A 1 189 ? 8.035 -1.816 -21.184 1.00 35.28 189 CYS A CA 1
ATOM 1401 C C . CYS A 1 189 ? 8.911 -1.413 -19.997 1.00 35.28 189 CYS A C 1
ATOM 1403 O O . CYS A 1 189 ? 9.377 -0.277 -19.934 1.00 35.28 189 CYS A O 1
ATOM 1405 N N . GLY A 1 190 ? 9.040 -2.297 -19.010 1.00 40.94 190 GLY A N 1
ATOM 1406 C CA . GLY A 1 190 ? 9.888 -2.056 -17.849 1.00 40.94 190 GLY A CA 1
ATOM 1407 C C . GLY A 1 190 ? 11.305 -2.547 -18.121 1.00 40.94 190 GLY A C 1
ATOM 1408 O O . GLY A 1 190 ? 11.500 -3.708 -18.487 1.00 40.94 190 GLY A O 1
ATOM 1409 N N . ALA A 1 191 ? 12.304 -1.691 -17.909 1.00 38.12 191 ALA A N 1
ATOM 1410 C CA . ALA A 1 191 ? 13.624 -2.193 -17.545 1.00 38.12 191 ALA A CA 1
ATOM 1411 C C . ALA A 1 191 ? 13.495 -2.833 -16.158 1.00 38.12 191 ALA A C 1
ATOM 1413 O O . ALA A 1 191 ? 12.881 -2.233 -15.270 1.00 38.12 191 ALA A O 1
ATOM 1414 N N . ARG A 1 192 ? 14.065 -4.021 -15.941 1.00 41.62 192 ARG A N 1
ATOM 1415 C CA . ARG A 1 192 ? 14.281 -4.505 -14.575 1.00 41.62 192 ARG A CA 1
ATOM 1416 C C . ARG A 1 192 ? 15.321 -3.577 -13.942 1.00 41.62 192 ARG A C 1
ATOM 1418 O O . ARG A 1 192 ? 16.501 -3.681 -14.236 1.00 41.62 192 ARG A O 1
ATOM 1425 N N . ARG A 1 193 ? 14.876 -2.599 -13.163 1.00 35.09 193 ARG A N 1
ATOM 1426 C CA . ARG A 1 193 ? 15.722 -1.838 -12.240 1.00 35.09 193 ARG A CA 1
ATOM 1427 C C . ARG A 1 193 ? 14.994 -1.804 -10.910 1.00 35.09 193 ARG A C 1
ATOM 1429 O O . ARG A 1 193 ? 14.150 -0.945 -10.677 1.00 35.09 193 ARG A O 1
ATOM 1436 N N . ALA A 1 194 ? 15.282 -2.785 -10.066 1.00 34.59 194 ALA A N 1
ATOM 1437 C CA . ALA A 1 194 ? 15.218 -2.552 -8.635 1.00 34.59 194 ALA A CA 1
ATOM 1438 C C . ALA A 1 194 ? 16.510 -1.808 -8.254 1.00 34.59 194 ALA A C 1
ATOM 1440 O O . ALA A 1 194 ? 17.544 -2.000 -8.894 1.00 34.59 194 ALA A O 1
ATOM 1441 N N . ILE A 1 195 ? 16.459 -0.932 -7.256 1.00 34.44 195 ILE A N 1
ATOM 1442 C CA . ILE A 1 195 ? 17.654 -0.312 -6.674 1.00 34.44 195 ILE A CA 1
ATOM 1443 C C . ILE A 1 195 ? 17.753 -0.806 -5.241 1.00 34.44 195 ILE A C 1
ATOM 1445 O O . ILE A 1 195 ? 16.795 -0.706 -4.475 1.00 34.44 195 ILE A O 1
ATOM 1449 N N . ALA A 1 196 ? 18.905 -1.378 -4.905 1.00 28.89 196 ALA A N 1
ATOM 1450 C CA . ALA A 1 196 ? 19.234 -1.768 -3.548 1.00 28.89 196 ALA A CA 1
ATOM 1451 C C . ALA A 1 196 ? 19.379 -0.495 -2.708 1.00 28.89 196 ALA A C 1
ATOM 1453 O O . ALA A 1 196 ? 20.263 0.319 -2.973 1.00 28.89 196 ALA A O 1
ATOM 1454 N N . ALA A 1 197 ? 18.519 -0.310 -1.709 1.00 31.80 197 ALA A N 1
ATOM 1455 C CA . ALA A 1 197 ? 18.761 0.667 -0.657 1.00 31.80 197 ALA A CA 1
ATOM 1456 C C . ALA A 1 197 ? 19.328 -0.049 0.570 1.00 31.80 197 ALA A C 1
ATOM 1458 O O . ALA A 1 197 ? 18.803 -1.078 1.008 1.00 31.80 197 ALA A O 1
ATOM 1459 N N . ASP A 1 198 ? 20.408 0.517 1.100 1.00 30.27 198 ASP A N 1
ATOM 1460 C CA . ASP A 1 198 ? 21.153 0.014 2.245 1.00 30.27 198 ASP A CA 1
ATOM 1461 C C . ASP A 1 198 ? 20.252 -0.166 3.475 1.00 30.27 198 ASP A C 1
ATOM 1463 O O . ASP A 1 198 ? 19.574 0.757 3.939 1.00 30.27 198 ASP A O 1
ATOM 1467 N N . PHE A 1 199 ? 20.241 -1.386 4.008 1.00 36.19 199 PHE A N 1
ATOM 1468 C CA . PHE A 1 199 ? 19.361 -1.809 5.094 1.00 36.19 199 PHE A CA 1
ATOM 1469 C C . PHE A 1 199 ? 19.983 -1.442 6.448 1.00 36.19 199 PHE A C 1
ATOM 1471 O O . PHE A 1 199 ? 20.423 -2.298 7.212 1.00 36.19 199 PHE A O 1
ATOM 1478 N N . HIS A 1 200 ? 20.054 -0.150 6.767 1.00 28.61 200 HIS A N 1
ATOM 1479 C CA . HIS A 1 200 ? 20.408 0.269 8.122 1.00 28.61 200 HIS A CA 1
ATOM 1480 C C . HIS A 1 200 ? 19.183 0.185 9.032 1.00 28.61 200 HIS A C 1
ATOM 1482 O O . HIS A 1 200 ? 18.374 1.109 9.128 1.00 28.61 200 HIS A O 1
ATOM 1488 N N . ARG A 1 201 ? 19.074 -0.963 9.714 1.00 31.08 201 ARG A N 1
ATOM 1489 C CA . ARG A 1 201 ? 18.278 -1.142 10.931 1.00 31.08 201 ARG A CA 1
ATOM 1490 C C . ARG A 1 201 ? 18.732 -0.055 11.912 1.00 31.08 201 ARG A C 1
ATOM 1492 O O . ARG A 1 201 ? 19.834 -0.138 12.449 1.00 31.08 201 ARG A O 1
ATOM 1499 N N . ARG A 1 202 ? 17.941 1.012 12.070 1.00 33.12 202 ARG A N 1
ATOM 1500 C CA . ARG A 1 202 ? 18.197 1.979 13.144 1.00 33.12 202 ARG A CA 1
ATOM 1501 C C . ARG A 1 202 ? 17.965 1.264 14.487 1.00 33.12 202 ARG A C 1
ATOM 1503 O O . ARG A 1 202 ? 17.037 0.454 14.539 1.00 33.12 202 ARG A O 1
ATOM 1510 N N . PRO A 1 203 ? 18.841 1.487 15.483 1.00 36.28 203 PRO A N 1
ATOM 1511 C CA . PRO A 1 203 ? 18.780 0.825 16.785 1.00 36.28 203 PRO A CA 1
ATOM 1512 C C . PRO A 1 203 ? 17.508 1.172 17.560 1.00 36.28 203 PRO A C 1
ATOM 1514 O O . PRO A 1 203 ? 16.961 2.277 17.330 1.00 36.28 203 PRO A O 1
#

Organism: NCBI:txid1299334

Radius of gyration: 30.96 Å; chains: 1; bounding box: 62×65×105 Å

Secondary structure (DSSP, 8-state):
-------------------PPP----------------TTTS--PPPPPPPP--HHHHHHHHHHHHHHHHSEE-HHHHHHTT-TTHHHHHHHHHHHHHHTTSSEEE--STT--S-EEE-HHHHHHHHHHHHT--TTS--EEEEEEETT-TT--BTTTBPPPP--TTS-TT-------------PEEEEEEE----PPP-----